Protein AF-A0A5P9F8S4-F1 (afdb_monomer)

pLDDT: mean 92.87, std 6.32, range [54.88, 98.5]

Mean predicted aligned error: 5.75 Å

Sequence (340 aa):
MAERFHIAEWYGHPYMDIAPIDRVRLAQHRVGAHTMKKADIKRLAALQEKVIGAQLTPREQDRLDVLTALFEQQQEGEQPCPFRTDMDHATCTKPGGVCSLRLYTDDDGPFRPVEGDRGMIRALCPYRFHQDNAAFRHIGNRLLGDPTPSQAGEVGFLESTGNLDSAPGEDVGRIDMILVAENTPEGAEMKWCAVEVQAVYFSGREMAIEFGDIQERQGVAAMPVEGRRPDYRSSGPKRLMPQLQIKVPTLRRWGKKMALLVDRAFFLSMGEMQRVEHLSNCDVVWFLADFVREPGEDRYRLEIVDEFGTTLESAIEGLTGGIPVSLEEFEGRIAGKILP

Structure (mmCIF, N/CA/C/O backbone):
data_AF-A0A5P9F8S4-F1
#
_entry.id   AF-A0A5P9F8S4-F1
#
loop_
_atom_site.group_PDB
_atom_site.id
_atom_site.type_symbol
_atom_site.label_atom_id
_atom_site.label_alt_id
_atom_site.label_comp_id
_atom_site.label_asym_id
_atom_site.label_entity_id
_atom_site.label_seq_id
_atom_site.pdbx_PDB_ins_code
_atom_site.Cartn_x
_atom_site.Cartn_y
_atom_site.Cartn_z
_atom_site.occupancy
_atom_site.B_iso_or_equiv
_atom_site.auth_seq_id
_atom_site.auth_comp_id
_atom_site.auth_asym_id
_atom_site.auth_atom_id
_atom_site.pdbx_PDB_model_num
ATOM 1 N N . MET A 1 1 ? 17.468 -2.520 -26.444 1.00 54.88 1 MET A N 1
ATOM 2 C CA . MET A 1 1 ? 16.032 -2.509 -26.096 1.00 54.88 1 MET A CA 1
ATOM 3 C C . MET A 1 1 ? 15.921 -2.899 -24.638 1.00 54.88 1 MET A C 1
ATOM 5 O O . MET A 1 1 ? 16.732 -3.708 -24.198 1.00 54.88 1 MET A O 1
ATOM 9 N N . ALA A 1 2 ? 15.084 -2.221 -23.856 1.00 82.12 2 ALA A N 1
ATOM 10 C CA . ALA A 1 2 ? 15.130 -2.355 -22.403 1.00 82.12 2 ALA A CA 1
ATOM 11 C C . ALA A 1 2 ? 13.727 -2.319 -21.812 1.00 82.12 2 ALA A C 1
ATOM 13 O O . ALA A 1 2 ? 13.060 -1.292 -21.879 1.00 82.12 2 ALA A O 1
ATOM 14 N N . GLU A 1 3 ? 13.328 -3.415 -21.173 1.00 94.00 3 GLU A N 1
ATOM 15 C CA . GLU A 1 3 ? 12.178 -3.419 -20.279 1.00 94.00 3 GLU A CA 1
ATOM 16 C C . GLU A 1 3 ? 12.413 -2.415 -19.145 1.00 94.00 3 GLU A C 1
ATOM 18 O O . GLU A 1 3 ? 13.497 -2.364 -18.549 1.00 94.00 3 GLU A O 1
ATOM 23 N N . ARG A 1 4 ? 11.400 -1.612 -18.823 1.00 95.44 4 ARG A N 1
ATOM 24 C CA . ARG A 1 4 ? 11.496 -0.608 -17.756 1.00 95.44 4 ARG A CA 1
ATOM 25 C C . ARG A 1 4 ? 10.236 -0.589 -16.917 1.00 95.44 4 ARG A C 1
ATOM 27 O O . ARG A 1 4 ? 9.135 -0.809 -17.416 1.00 95.44 4 ARG A O 1
ATOM 34 N N . PHE A 1 5 ? 10.401 -0.305 -15.627 1.00 97.00 5 PHE A N 1
ATOM 35 C CA . PHE A 1 5 ? 9.256 -0.099 -14.755 1.00 97.00 5 PHE A CA 1
ATOM 36 C C . PHE A 1 5 ? 8.590 1.234 -15.058 1.00 97.00 5 PHE A C 1
ATOM 38 O O . PHE A 1 5 ? 9.249 2.273 -15.083 1.00 97.00 5 PHE A O 1
ATOM 45 N N . HIS A 1 6 ? 7.273 1.195 -15.201 1.00 97.00 6 HIS A N 1
ATOM 46 C CA . HIS A 1 6 ? 6.437 2.375 -15.332 1.00 97.00 6 HIS A CA 1
ATOM 47 C C . HIS A 1 6 ? 5.121 2.191 -14.564 1.00 97.00 6 HIS A C 1
ATOM 49 O O . HIS A 1 6 ? 4.918 1.176 -13.889 1.00 97.00 6 HIS A O 1
ATOM 55 N N . ILE A 1 7 ? 4.251 3.200 -14.615 1.00 97.62 7 ILE A N 1
ATOM 56 C CA . ILE A 1 7 ? 2.997 3.253 -13.860 1.00 97.62 7 ILE A CA 1
ATOM 57 C C . ILE A 1 7 ? 2.117 2.059 -14.257 1.00 97.62 7 ILE A C 1
ATOM 59 O O . ILE A 1 7 ? 1.824 1.843 -15.434 1.00 97.62 7 ILE A O 1
ATOM 63 N N . ALA A 1 8 ? 1.716 1.254 -13.273 1.00 97.38 8 ALA A N 1
ATOM 64 C CA . ALA A 1 8 ? 0.752 0.172 -13.473 1.00 97.38 8 ALA A CA 1
ATOM 65 C C . ALA A 1 8 ? -0.667 0.678 -13.221 1.00 97.38 8 ALA A C 1
ATOM 67 O O . ALA A 1 8 ? -1.521 0.582 -14.101 1.00 97.38 8 ALA A O 1
ATOM 68 N N . GLU A 1 9 ? -0.884 1.273 -12.048 1.00 97.94 9 GLU A N 1
ATOM 69 C CA . GLU A 1 9 ? -2.141 1.904 -11.662 1.00 97.94 9 GLU A CA 1
ATOM 70 C C . GLU A 1 9 ? -1.907 3.365 -11.258 1.00 97.94 9 GLU A C 1
ATOM 72 O O . GLU A 1 9 ? -1.035 3.668 -10.432 1.00 97.94 9 GLU A O 1
ATOM 77 N N . TRP A 1 10 ? -2.723 4.267 -11.804 1.00 97.62 10 TRP A N 1
ATOM 78 C CA . TRP A 1 10 ? -2.706 5.694 -11.497 1.00 97.62 10 TRP A CA 1
ATOM 79 C C . TRP A 1 10 ? -4.065 6.118 -10.949 1.00 97.62 10 TRP A C 1
ATOM 81 O O . TRP A 1 10 ? -5.078 5.920 -11.616 1.00 97.62 10 TRP A O 1
ATOM 91 N N . TYR A 1 11 ? -4.106 6.620 -9.710 1.00 96.81 11 TYR A N 1
ATOM 92 C CA . TYR A 1 11 ? -5.365 6.892 -8.998 1.00 96.81 11 TYR A CA 1
ATOM 93 C C . TYR A 1 11 ? -6.323 5.676 -9.007 1.00 96.81 11 TYR A C 1
ATOM 95 O O . TYR A 1 11 ? -7.544 5.787 -9.065 1.00 96.81 11 TYR A O 1
ATOM 103 N N . GLY A 1 12 ? -5.729 4.477 -8.965 1.00 95.50 12 GLY A N 1
ATOM 104 C CA . GLY A 1 12 ? -6.402 3.180 -8.976 1.00 95.50 12 GLY A CA 1
ATOM 105 C C . GLY A 1 12 ? -6.992 2.735 -10.314 1.00 95.50 12 GLY A C 1
ATOM 106 O O . GLY A 1 12 ? -7.768 1.781 -10.330 1.00 95.50 12 GLY A O 1
ATOM 107 N N . HIS A 1 13 ? -6.649 3.401 -11.417 1.00 96.56 13 HIS A N 1
ATOM 108 C CA . HIS A 1 13 ? -7.008 2.981 -12.773 1.00 96.56 13 HIS A CA 1
ATOM 109 C C . HIS A 1 13 ? -5.799 2.365 -13.490 1.00 96.56 13 HIS A C 1
ATOM 111 O O . HIS A 1 13 ? -4.694 2.897 -13.347 1.00 96.56 13 HIS A O 1
ATOM 117 N N . PRO A 1 14 ? -5.967 1.285 -14.277 1.00 96.62 14 PRO A N 1
ATOM 118 C CA . PRO A 1 14 ? -4.905 0.749 -15.124 1.00 96.62 14 PRO A CA 1
ATOM 119 C C . PRO A 1 14 ? -4.353 1.826 -16.063 1.00 96.62 14 PRO A C 1
ATOM 121 O O . PRO A 1 14 ? -5.095 2.409 -16.846 1.00 96.62 14 PRO A O 1
ATOM 124 N N . TYR A 1 15 ? -3.046 2.086 -16.017 1.00 96.88 15 TYR A N 1
ATOM 125 C CA . TYR A 1 15 ? -2.424 3.197 -16.750 1.00 96.88 15 TYR A CA 1
ATOM 126 C C . TYR A 1 15 ? -2.718 3.181 -18.257 1.00 96.88 15 TYR A C 1
ATOM 128 O O . TYR A 1 15 ? -2.972 4.227 -18.859 1.00 96.88 15 TYR A O 1
ATOM 136 N N . MET A 1 16 ? -2.712 1.989 -18.858 1.00 95.06 16 MET A N 1
ATOM 137 C CA . MET A 1 16 ? -2.942 1.792 -20.293 1.00 95.06 16 MET A CA 1
ATOM 138 C C . MET A 1 16 ? -4.365 2.131 -20.740 1.00 95.06 16 MET A C 1
ATOM 140 O O . MET A 1 16 ? -4.559 2.478 -21.901 1.00 95.06 16 MET A O 1
ATOM 144 N N . ASP A 1 17 ? -5.315 2.125 -19.813 1.00 95.19 17 ASP A N 1
ATOM 145 C CA . ASP A 1 17 ? -6.740 2.285 -20.094 1.00 95.19 17 ASP A CA 1
ATOM 146 C C . ASP A 1 17 ? -7.203 3.731 -19.886 1.00 95.19 17 ASP A C 1
ATOM 148 O O . ASP A 1 17 ? -8.287 4.118 -20.312 1.00 95.19 17 ASP A O 1
ATOM 152 N N . ILE A 1 18 ? -6.368 4.556 -19.250 1.00 96.62 18 ILE A N 1
ATOM 153 C CA . ILE A 1 18 ? -6.629 5.983 -19.071 1.00 96.62 18 ILE A CA 1
ATOM 154 C C . ILE A 1 18 ? -6.489 6.678 -20.427 1.00 96.62 18 ILE A C 1
ATOM 156 O O . ILE A 1 18 ? -5.453 6.564 -21.088 1.00 96.62 18 ILE A O 1
ATOM 160 N N . ALA A 1 19 ? -7.509 7.432 -20.835 1.00 97.38 19 ALA A N 1
ATOM 161 C CA . ALA A 1 19 ? -7.456 8.198 -22.073 1.00 97.38 19 ALA A CA 1
ATOM 162 C C . ALA A 1 19 ? -6.296 9.218 -22.041 1.00 97.38 19 ALA A C 1
ATOM 164 O O . ALA A 1 19 ? -5.982 9.756 -20.976 1.00 97.38 19 ALA A O 1
ATOM 165 N N . PRO A 1 20 ? -5.666 9.548 -23.185 1.00 97.88 20 PRO A N 1
ATOM 166 C CA . PRO A 1 20 ? -4.546 10.491 -23.219 1.00 97.88 20 PRO A CA 1
ATOM 167 C C . PRO A 1 20 ? -4.841 11.826 -22.518 1.00 97.88 20 PRO A C 1
ATOM 169 O O . PRO A 1 20 ? -4.066 12.268 -21.672 1.00 97.88 20 PRO A O 1
ATOM 172 N N . ILE A 1 21 ? -6.009 12.420 -22.778 1.00 97.81 21 ILE A N 1
ATOM 173 C CA . ILE A 1 21 ? -6.419 13.677 -22.138 1.00 97.81 21 ILE A CA 1
ATOM 174 C C . ILE A 1 21 ? -6.512 13.560 -20.609 1.00 97.81 21 ILE A C 1
ATOM 176 O O . ILE A 1 21 ? -6.107 14.469 -19.885 1.00 97.81 21 ILE A O 1
ATOM 180 N N . ASP A 1 22 ? -6.967 12.413 -20.105 1.00 97.62 22 ASP A N 1
ATOM 181 C CA . ASP A 1 22 ? -7.035 12.153 -18.673 1.00 97.62 22 ASP A CA 1
ATOM 182 C C . ASP A 1 22 ? -5.648 11.954 -18.067 1.00 97.62 22 ASP A C 1
ATOM 184 O O . ASP A 1 22 ? -5.392 12.466 -16.981 1.00 97.62 22 ASP A O 1
ATOM 188 N N . ARG A 1 23 ? -4.708 11.306 -18.770 1.00 98.12 23 ARG A N 1
ATOM 189 C CA . ARG A 1 23 ? -3.313 11.212 -18.302 1.00 98.12 23 ARG A CA 1
ATOM 190 C C . ARG A 1 23 ? -2.681 12.594 -18.136 1.00 98.12 23 ARG A C 1
ATOM 192 O O . ARG A 1 23 ? -1.987 12.819 -17.148 1.00 98.12 23 ARG A O 1
ATOM 199 N N . VAL A 1 24 ? -2.951 13.526 -19.054 1.00 97.88 24 VAL A N 1
ATOM 200 C CA . VAL A 1 24 ? -2.493 14.925 -18.943 1.00 97.88 24 VAL A CA 1
ATOM 201 C C . VAL A 1 24 ? -3.095 15.595 -17.707 1.00 97.88 24 VAL A C 1
ATOM 203 O O . VAL A 1 24 ? -2.364 16.184 -16.911 1.00 97.88 24 VAL A O 1
ATOM 206 N N . ARG A 1 25 ? -4.409 15.453 -17.495 1.00 96.62 25 ARG A N 1
ATOM 207 C CA . ARG A 1 25 ? -5.092 16.000 -16.313 1.00 96.62 25 ARG A CA 1
ATOM 208 C C . ARG A 1 25 ? -4.511 15.443 -15.008 1.00 96.62 25 ARG A C 1
ATOM 210 O O . ARG A 1 25 ? -4.211 16.203 -14.089 1.00 96.62 25 ARG A O 1
ATOM 217 N N . LEU A 1 26 ? -4.301 14.128 -14.930 1.00 96.94 26 LEU A N 1
ATOM 218 C CA . LEU A 1 26 ? -3.729 13.470 -13.751 1.00 96.94 26 LEU A CA 1
ATOM 219 C C . LEU A 1 26 ? -2.263 13.868 -13.508 1.00 96.94 26 LEU A C 1
ATOM 221 O O . LEU A 1 26 ? -1.861 14.019 -12.356 1.00 96.94 26 LEU A O 1
ATOM 225 N N . ALA A 1 27 ? -1.477 14.100 -14.565 1.00 97.00 27 ALA A N 1
ATOM 226 C CA . ALA A 1 27 ? -0.102 14.605 -14.465 1.00 97.00 27 ALA A CA 1
ATOM 227 C C . ALA A 1 27 ? -0.027 16.013 -13.841 1.00 97.00 27 ALA A C 1
ATOM 229 O O . ALA A 1 27 ? 0.925 16.355 -13.127 1.00 97.00 27 ALA A O 1
ATOM 230 N N . GLN A 1 28 ? -1.036 16.840 -14.114 1.00 95.19 28 GLN A N 1
ATOM 231 C CA . GLN A 1 28 ? -1.131 18.218 -13.630 1.00 95.19 28 GLN A CA 1
ATOM 232 C C . GLN A 1 28 ? -1.672 18.312 -12.206 1.00 95.19 28 GLN A C 1
ATOM 234 O O . GLN A 1 28 ? -1.358 19.267 -11.494 1.00 95.19 28 GLN A O 1
ATOM 239 N N . HIS A 1 29 ? -2.439 17.315 -11.773 1.00 95.38 29 HIS A N 1
ATOM 240 C CA . HIS A 1 29 ? -3.061 17.307 -10.461 1.00 95.38 29 HIS A CA 1
ATOM 241 C C . HIS A 1 29 ? -2.031 17.451 -9.322 1.00 95.38 29 HIS A C 1
ATOM 243 O O . HIS A 1 29 ? -0.926 16.890 -9.337 1.00 95.38 29 HIS A O 1
ATOM 249 N N . ARG A 1 30 ? -2.399 18.242 -8.312 1.00 93.19 30 ARG A N 1
ATOM 250 C CA . ARG A 1 30 ? -1.634 18.461 -7.082 1.00 93.19 30 ARG A CA 1
ATOM 251 C C . ARG A 1 30 ? -2.534 18.112 -5.910 1.00 93.19 30 ARG A C 1
ATOM 253 O O . ARG A 1 30 ? -3.538 18.766 -5.680 1.00 93.19 30 ARG A O 1
ATOM 260 N N . VAL A 1 31 ? -2.146 17.064 -5.200 1.00 92.19 31 VAL A N 1
ATOM 261 C CA . VAL A 1 31 ? -2.925 16.488 -4.106 1.00 92.19 31 VAL A CA 1
ATOM 262 C C . VAL A 1 31 ? -3.036 17.446 -2.924 1.00 92.19 31 VAL A C 1
ATOM 264 O O . VAL A 1 31 ? -2.029 18.021 -2.506 1.00 92.19 31 VAL A O 1
ATOM 267 N N . GLY A 1 32 ? -4.223 17.502 -2.322 1.00 89.00 32 GLY A N 1
ATOM 268 C CA . GLY A 1 32 ? -4.433 18.055 -0.984 1.00 89.00 32 GLY A CA 1
ATOM 269 C C . GLY A 1 32 ? -4.806 19.535 -0.940 1.00 89.00 32 GLY A C 1
ATOM 270 O O . GLY A 1 32 ? -4.885 20.089 0.154 1.00 89.00 32 GLY A O 1
ATOM 271 N N . ALA A 1 33 ? -5.035 20.179 -2.086 1.00 88.69 33 ALA A N 1
ATOM 272 C CA . ALA A 1 33 ? -5.452 21.579 -2.156 1.00 88.69 33 ALA A CA 1
ATOM 273 C C . ALA A 1 33 ? -6.889 21.807 -1.645 1.00 88.69 33 ALA A C 1
ATOM 275 O O . ALA A 1 33 ? -7.162 22.834 -1.025 1.00 88.69 33 ALA A O 1
ATOM 276 N N . HIS A 1 34 ? -7.788 20.847 -1.869 1.00 92.19 34 HIS A N 1
ATOM 277 C CA . HIS A 1 34 ? -9.222 20.940 -1.565 1.00 92.19 34 HIS A CA 1
ATOM 278 C C . HIS A 1 34 ? -9.734 19.776 -0.703 1.00 92.19 34 HIS A C 1
ATOM 280 O O . HIS A 1 34 ? -10.937 19.619 -0.510 1.00 92.19 34 HIS A O 1
ATOM 286 N N . THR A 1 35 ? -8.838 18.946 -0.163 1.00 92.94 35 THR A N 1
ATOM 287 C CA . THR A 1 35 ? -9.221 17.809 0.687 1.00 92.94 35 THR A CA 1
ATOM 288 C C . THR A 1 35 ? -9.873 18.271 1.995 1.00 92.94 35 THR A C 1
ATOM 290 O O . THR A 1 35 ? -9.286 19.004 2.794 1.00 92.94 35 THR A O 1
ATOM 293 N N . MET A 1 36 ? -11.084 17.780 2.249 1.00 95.06 36 MET A N 1
ATOM 294 C CA . MET A 1 36 ? -11.830 18.004 3.479 1.00 95.06 36 MET A CA 1
ATOM 295 C C . MET A 1 36 ? -11.275 17.168 4.634 1.00 95.06 36 MET A C 1
ATOM 297 O O . MET A 1 36 ? -10.748 16.064 4.475 1.00 95.06 36 MET A O 1
ATOM 301 N N . LYS A 1 37 ? -11.454 17.668 5.859 1.00 93.69 37 LYS A N 1
ATOM 302 C CA . LYS A 1 37 ? -11.109 16.913 7.067 1.00 93.69 37 LYS A CA 1
ATOM 303 C C . LYS A 1 37 ? -12.120 15.792 7.298 1.00 93.69 37 LYS A C 1
ATOM 305 O O . LYS A 1 37 ? -13.318 15.964 7.090 1.00 93.69 37 LYS A O 1
ATOM 310 N N . LYS A 1 38 ? -11.666 14.682 7.891 1.00 91.62 38 LYS A N 1
ATOM 311 C CA . LYS A 1 38 ? -12.534 13.551 8.278 1.00 91.62 38 LYS A CA 1
ATOM 312 C C . LYS A 1 38 ? -13.720 13.964 9.150 1.00 91.62 38 LYS A C 1
ATOM 314 O O . LYS A 1 38 ? -14.818 13.449 8.976 1.00 91.62 38 LYS A O 1
ATOM 319 N N . ALA A 1 39 ? -13.506 14.895 10.078 1.00 94.12 39 ALA A N 1
ATOM 320 C CA . ALA A 1 39 ? -14.572 15.416 10.930 1.00 94.12 39 ALA A CA 1
ATOM 321 C C . ALA A 1 39 ? -15.627 16.206 10.135 1.00 94.12 39 ALA A C 1
ATOM 323 O O . ALA A 1 39 ? -16.811 16.112 10.445 1.00 94.12 39 ALA A O 1
ATOM 324 N N . ASP A 1 40 ? -15.209 16.939 9.101 1.00 95.44 40 ASP A N 1
ATOM 325 C CA . ASP A 1 40 ? -16.103 17.728 8.253 1.00 95.44 40 ASP A CA 1
ATOM 326 C C . ASP A 1 40 ? -16.941 16.829 7.342 1.00 95.44 40 ASP A C 1
ATOM 328 O O . ASP A 1 40 ? -18.150 17.025 7.265 1.00 95.44 40 ASP A O 1
ATOM 332 N N . ILE A 1 41 ? -16.343 15.786 6.756 1.00 94.38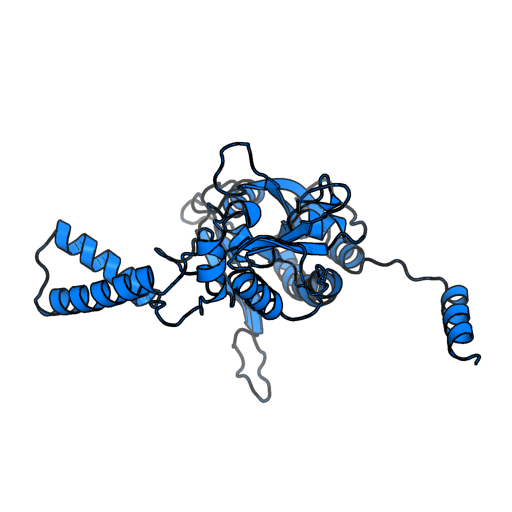 41 ILE A N 1
ATOM 333 C CA . ILE A 1 41 ? -17.067 14.770 5.970 1.00 94.38 41 ILE A CA 1
ATOM 334 C C . ILE A 1 41 ? -18.106 14.049 6.837 1.00 94.38 41 ILE A C 1
ATOM 336 O O . ILE A 1 41 ? -19.277 13.975 6.472 1.00 94.38 41 ILE A O 1
ATOM 340 N N . LYS A 1 42 ? -17.719 13.587 8.036 1.00 94.69 42 LYS A N 1
ATOM 341 C CA . LYS A 1 42 ? -18.667 12.966 8.980 1.00 94.69 42 LYS A CA 1
ATOM 342 C C . LYS A 1 42 ? -19.802 13.915 9.358 1.00 94.69 42 LYS A C 1
ATOM 344 O O . LYS A 1 42 ? -20.952 13.499 9.478 1.00 94.69 42 LYS A O 1
ATOM 349 N N . ARG A 1 43 ? -19.485 15.197 9.570 1.00 95.94 43 ARG A N 1
ATOM 350 C CA . ARG A 1 43 ? -20.492 16.202 9.918 1.00 95.94 43 ARG A CA 1
ATOM 351 C C . ARG A 1 43 ? -21.430 16.493 8.749 1.00 95.94 43 ARG A C 1
ATOM 353 O O . ARG A 1 43 ? -22.615 16.682 9.004 1.00 95.94 43 ARG A O 1
ATOM 360 N N . LEU A 1 44 ? -20.918 16.516 7.519 1.00 95.94 44 LEU A N 1
ATOM 361 C CA . LEU A 1 44 ? -21.708 16.673 6.299 1.00 95.94 44 LEU A CA 1
ATOM 362 C C . LEU A 1 44 ? -22.720 15.532 6.173 1.00 95.94 44 LEU A C 1
ATOM 364 O O . LEU A 1 44 ? -23.914 15.809 6.113 1.00 95.94 44 LEU A O 1
ATOM 368 N N . ALA A 1 45 ? -22.261 14.279 6.252 1.00 93.75 45 ALA A N 1
ATOM 369 C CA . ALA A 1 45 ? -23.124 13.100 6.171 1.00 93.75 45 ALA A CA 1
ATOM 370 C C . ALA A 1 45 ? -24.237 13.125 7.235 1.00 93.75 45 ALA A C 1
ATOM 372 O O . ALA A 1 45 ? -25.414 12.984 6.913 1.00 93.75 45 ALA A O 1
ATOM 373 N N . ALA A 1 46 ? -23.888 13.418 8.493 1.00 94.44 46 ALA A N 1
ATOM 374 C CA . ALA A 1 46 ? -24.865 13.509 9.579 1.00 94.44 46 ALA A CA 1
ATOM 375 C C . ALA A 1 46 ? -25.900 14.635 9.379 1.00 94.44 46 ALA A C 1
ATOM 377 O O . ALA A 1 46 ? -27.050 14.506 9.796 1.00 94.44 46 ALA A O 1
ATOM 378 N N . LEU A 1 47 ? -25.508 15.764 8.776 1.00 95.44 47 LEU A N 1
ATOM 379 C CA . LEU A 1 47 ? -26.438 16.853 8.464 1.00 95.44 47 LEU A CA 1
ATOM 380 C C . LEU A 1 47 ? -27.338 16.502 7.275 1.00 95.44 47 LEU A C 1
ATOM 382 O O . LEU A 1 47 ? -28.533 16.773 7.344 1.00 95.44 47 LEU A O 1
ATOM 386 N N . GLN A 1 48 ? -26.797 15.868 6.233 1.00 93.69 48 GLN A N 1
ATOM 387 C CA . GLN A 1 48 ? -27.566 15.391 5.079 1.00 93.69 48 GLN A CA 1
ATOM 388 C C . GLN A 1 48 ? -28.618 14.353 5.489 1.00 93.69 48 GLN A C 1
ATOM 390 O O . GLN A 1 48 ? -29.772 14.461 5.084 1.00 93.69 48 GLN A O 1
ATOM 395 N N . GLU A 1 49 ? -28.260 13.403 6.356 1.00 93.44 49 GLU A N 1
ATOM 396 C CA . GLU A 1 49 ? -29.210 12.439 6.921 1.00 93.44 49 GLU A CA 1
ATOM 397 C C . GLU A 1 49 ? -30.303 13.144 7.740 1.00 93.44 49 GLU A C 1
ATOM 399 O O . GLU A 1 49 ? -31.492 12.845 7.610 1.00 93.44 49 GLU A O 1
ATOM 404 N N . LYS A 1 50 ? -29.924 14.152 8.536 1.00 93.56 50 LYS A N 1
ATOM 405 C CA . LYS A 1 50 ? -30.878 14.914 9.346 1.00 93.56 50 LYS A CA 1
ATOM 406 C C . LYS A 1 50 ? -31.894 15.683 8.497 1.00 93.56 50 LYS A C 1
ATOM 408 O O . LYS A 1 50 ? -33.046 15.737 8.909 1.00 93.56 50 LYS A O 1
ATOM 413 N N . VAL A 1 51 ? -31.519 16.216 7.327 1.00 91.81 51 VAL A N 1
ATOM 414 C CA . VAL A 1 51 ? -32.455 16.890 6.394 1.00 91.81 51 VAL A CA 1
ATOM 415 C C . VAL A 1 51 ? -33.590 15.963 5.955 1.00 91.81 51 VAL A C 1
ATOM 417 O O . VAL A 1 51 ? -34.715 16.418 5.761 1.00 91.81 51 VAL A O 1
ATOM 420 N N . ILE A 1 52 ? -33.314 14.664 5.820 1.00 86.88 52 ILE A N 1
ATOM 421 C CA . ILE A 1 52 ? -34.312 13.671 5.405 1.00 86.88 52 ILE A CA 1
ATOM 422 C C . ILE A 1 52 ? -35.324 13.412 6.534 1.00 86.88 52 ILE A C 1
ATOM 424 O O . ILE A 1 52 ? -36.508 13.212 6.266 1.00 86.88 52 ILE A O 1
ATOM 428 N N . GLY A 1 53 ? -34.873 13.417 7.795 1.00 79.00 53 GLY A N 1
ATOM 429 C CA . GLY A 1 53 ? -35.685 13.025 8.955 1.00 79.00 53 GLY A CA 1
ATOM 430 C C . GLY A 1 53 ? -36.245 14.164 9.816 1.00 79.00 53 GLY A C 1
ATOM 431 O O . GLY A 1 53 ? -37.143 13.924 10.622 1.00 79.00 53 GLY A O 1
ATOM 432 N N . ALA A 1 54 ? -35.721 15.387 9.702 1.00 84.81 54 ALA A N 1
ATOM 433 C CA . ALA A 1 54 ? -36.087 16.517 10.554 1.00 84.81 54 ALA A CA 1
ATOM 434 C C . ALA A 1 54 ? -35.733 17.876 9.925 1.00 84.81 54 ALA A C 1
ATOM 436 O O . ALA A 1 54 ? -34.912 17.990 9.019 1.00 84.81 54 ALA A O 1
ATOM 437 N N . GLN A 1 55 ? -36.311 18.947 10.471 1.00 87.88 55 GLN A N 1
ATOM 438 C CA . GLN A 1 55 ? -35.936 20.305 10.089 1.00 87.88 55 GLN A CA 1
ATOM 439 C C . GLN A 1 55 ? -34.612 20.707 10.757 1.00 87.88 55 GLN A C 1
ATOM 441 O O . GLN A 1 55 ? -34.432 20.538 11.968 1.00 87.88 55 GLN A O 1
ATOM 446 N N . LEU A 1 56 ? -33.680 21.248 9.971 1.00 91.94 56 LEU A N 1
ATOM 447 C CA . LEU A 1 56 ? -32.436 21.807 10.491 1.00 91.94 56 LEU A CA 1
ATOM 448 C C . LEU A 1 56 ? -32.695 23.132 11.214 1.00 91.94 56 LEU A C 1
ATOM 450 O O . LEU A 1 56 ? -33.526 23.940 10.799 1.00 91.94 56 LEU A O 1
ATOM 454 N N . THR A 1 57 ? -31.946 23.382 12.289 1.00 95.25 57 THR A N 1
ATOM 455 C CA . THR A 1 57 ? -31.868 24.736 12.858 1.00 95.25 57 THR A CA 1
ATOM 456 C C . THR A 1 57 ? -31.148 25.677 11.880 1.00 95.25 57 THR A C 1
ATOM 458 O O . THR A 1 57 ? -30.332 25.199 11.090 1.00 95.25 57 THR A O 1
ATOM 461 N N . PRO A 1 58 ? -31.344 27.010 11.953 1.00 95.56 58 PRO A N 1
ATOM 462 C CA . PRO A 1 58 ? -30.646 27.951 11.068 1.00 95.56 58 PRO A CA 1
ATOM 463 C C . PRO A 1 58 ? -29.121 27.766 11.067 1.00 95.56 58 PRO A C 1
ATOM 465 O O . PRO A 1 58 ? -28.500 27.677 10.018 1.00 95.56 58 PRO A O 1
ATOM 468 N N . ARG A 1 59 ? -28.523 27.556 12.247 1.00 96.00 59 ARG A N 1
ATOM 469 C CA . ARG A 1 59 ? -27.082 27.298 12.388 1.00 96.00 59 ARG A CA 1
ATOM 470 C C . ARG A 1 59 ? -26.633 25.989 11.727 1.00 96.00 59 ARG A C 1
ATOM 472 O O . ARG A 1 59 ? -25.495 25.880 11.276 1.00 96.00 59 ARG A O 1
ATOM 479 N N . GLU A 1 60 ? -27.476 24.961 11.753 1.00 96.19 60 GLU A N 1
ATOM 480 C CA . GLU A 1 60 ? -27.181 23.688 11.093 1.00 96.19 60 GLU A CA 1
ATOM 481 C C . GLU A 1 60 ? -27.305 23.800 9.580 1.00 96.19 60 GLU A C 1
ATOM 483 O O . GLU A 1 60 ? -26.481 23.207 8.891 1.00 96.19 60 GLU A O 1
ATOM 488 N N . GLN A 1 61 ? -28.269 24.583 9.088 1.00 96.31 61 GLN A N 1
ATOM 489 C CA . GLN A 1 61 ? -28.392 24.895 7.668 1.00 96.31 61 GLN A CA 1
ATOM 490 C C . GLN A 1 61 ? -27.158 25.657 7.172 1.00 96.31 61 GLN A C 1
ATOM 492 O O . GLN A 1 61 ? -26.496 25.181 6.257 1.00 96.31 61 GLN A O 1
ATOM 497 N N . ASP A 1 62 ? -26.753 26.733 7.857 1.00 96.81 62 ASP A N 1
ATOM 498 C CA . ASP A 1 62 ? -25.540 27.488 7.505 1.00 96.81 62 ASP A CA 1
ATOM 499 C C . ASP A 1 62 ? -24.300 26.577 7.469 1.00 96.81 62 ASP A C 1
ATOM 501 O O . ASP A 1 62 ? -23.429 26.685 6.603 1.00 96.81 62 ASP A O 1
ATOM 505 N N . ARG A 1 63 ? -24.201 25.640 8.426 1.00 97.38 63 ARG A N 1
ATOM 506 C CA . ARG A 1 63 ? -23.091 24.682 8.464 1.00 97.38 63 ARG A CA 1
ATOM 507 C C . ARG A 1 63 ? -23.159 23.680 7.313 1.00 97.38 63 ARG A C 1
ATOM 509 O O . ARG A 1 63 ? -22.101 23.321 6.800 1.00 97.38 63 ARG A O 1
ATOM 516 N N . LEU A 1 64 ? -24.349 23.210 6.946 1.00 97.25 64 LEU A N 1
ATOM 517 C CA . LEU A 1 64 ? -24.547 22.311 5.813 1.00 97.25 64 LEU A CA 1
ATOM 518 C C . LEU A 1 64 ? -24.153 22.995 4.501 1.00 97.25 64 LEU A C 1
ATOM 520 O O . LEU A 1 64 ? -23.434 22.386 3.713 1.00 97.25 64 LEU A O 1
ATOM 524 N N . ASP A 1 65 ? -24.533 24.256 4.304 1.00 97.38 65 ASP A N 1
ATOM 525 C CA . ASP A 1 65 ? -24.218 25.015 3.089 1.00 97.38 65 ASP A CA 1
ATOM 526 C C . ASP A 1 65 ? -22.698 25.170 2.917 1.00 97.38 65 ASP A C 1
ATOM 528 O O . ASP A 1 65 ? -22.145 24.862 1.860 1.00 97.38 65 ASP A O 1
ATOM 532 N N . VAL A 1 66 ? -21.989 25.534 3.995 1.00 97.94 66 VAL A N 1
ATOM 533 C CA . VAL A 1 66 ? -20.516 25.613 3.996 1.00 97.94 66 VAL A CA 1
ATOM 534 C C . VAL A 1 66 ? -19.877 24.259 3.682 1.00 97.94 66 VAL A C 1
ATOM 536 O O . VAL A 1 66 ? -18.934 24.189 2.896 1.00 97.94 66 VAL A O 1
ATOM 539 N N . LEU A 1 67 ? -20.350 23.179 4.309 1.00 97.75 67 LEU A N 1
ATOM 540 C CA . LEU A 1 67 ? -19.780 21.847 4.097 1.00 97.75 67 LEU A CA 1
ATOM 541 C C . LEU A 1 67 ? -20.070 21.306 2.695 1.00 97.75 67 LEU A C 1
ATOM 543 O O . LEU A 1 67 ? -19.217 20.623 2.138 1.00 97.75 67 LEU A O 1
ATOM 547 N N . THR A 1 68 ? -21.226 21.638 2.123 1.00 97.38 68 THR A N 1
ATOM 548 C CA . THR A 1 68 ? -21.599 21.269 0.752 1.00 97.38 68 THR A CA 1
ATOM 549 C C . THR A 1 68 ? -20.690 21.969 -0.252 1.00 97.38 68 THR A C 1
ATOM 551 O O . THR A 1 68 ? -20.101 21.302 -1.093 1.00 97.38 68 THR A O 1
ATOM 554 N N . ALA A 1 69 ? -20.457 23.275 -0.093 1.00 97.62 69 ALA A N 1
ATOM 555 C CA . ALA A 1 69 ? -19.538 24.018 -0.956 1.00 97.62 69 ALA A CA 1
ATOM 556 C C . ALA A 1 69 ? -18.088 23.499 -0.867 1.00 97.62 69 ALA A C 1
ATOM 558 O O . ALA A 1 69 ? -17.389 23.402 -1.874 1.00 97.62 69 ALA A O 1
ATOM 559 N N . LEU A 1 70 ? -17.621 23.129 0.333 1.00 97.00 70 LEU A N 1
ATOM 560 C CA . LEU A 1 70 ? -16.307 22.490 0.498 1.00 97.00 70 LEU A CA 1
ATOM 561 C C . LEU A 1 70 ? -16.247 21.111 -0.169 1.00 97.00 70 LEU A C 1
ATOM 563 O O . LEU A 1 70 ? -15.213 20.737 -0.718 1.00 97.00 70 LEU A O 1
ATOM 567 N N . PHE A 1 71 ? -17.343 20.358 -0.119 1.00 97.00 71 PHE A N 1
ATOM 568 C CA . PHE A 1 71 ? -17.430 19.050 -0.751 1.00 97.00 71 PHE A CA 1
ATOM 569 C C . PHE A 1 71 ? -17.414 19.147 -2.276 1.00 97.00 71 PHE A C 1
ATOM 571 O O . PHE A 1 71 ? -16.677 18.398 -2.911 1.00 97.00 71 PHE A O 1
ATOM 578 N N . GLU A 1 72 ? -18.130 20.111 -2.855 1.00 96.81 72 GLU A N 1
ATOM 579 C CA . GLU A 1 72 ? -18.071 20.422 -4.288 1.00 96.81 72 GLU A CA 1
ATOM 580 C C . GLU A 1 72 ? -16.638 20.774 -4.717 1.00 96.81 72 GLU A C 1
ATOM 582 O O . GLU A 1 72 ? -16.107 20.168 -5.646 1.00 96.81 72 GLU A O 1
ATOM 587 N N . GLN A 1 73 ? -15.953 21.647 -3.966 1.00 96.38 73 GLN A N 1
ATOM 588 C CA . GLN A 1 73 ? -14.541 21.967 -4.222 1.00 96.38 73 GLN A CA 1
ATOM 589 C C . GLN A 1 73 ? -13.634 20.732 -4.161 1.00 96.38 73 GLN A C 1
ATOM 591 O O . GLN A 1 73 ? -12.723 20.598 -4.978 1.00 96.38 73 GLN A O 1
ATOM 596 N N . GLN A 1 74 ? -13.870 19.814 -3.217 1.00 96.12 74 GLN A N 1
ATOM 597 C CA . GLN A 1 74 ? -13.130 18.555 -3.157 1.00 96.12 74 GLN A CA 1
ATOM 598 C C . GLN A 1 74 ? -13.406 17.687 -4.392 1.00 96.12 74 GLN A C 1
ATOM 600 O O . GLN A 1 74 ? -12.470 17.129 -4.958 1.00 96.12 74 GLN A O 1
ATOM 605 N N . GLN A 1 75 ? -14.668 17.552 -4.807 1.00 94.81 75 GLN A N 1
ATOM 606 C CA . GLN A 1 75 ? -15.043 16.725 -5.958 1.00 94.81 75 GLN A CA 1
ATOM 607 C C . GLN A 1 75 ? -14.471 17.253 -7.278 1.00 94.81 75 GLN A C 1
ATOM 609 O O . GLN A 1 75 ? -14.119 16.460 -8.150 1.00 94.81 75 GLN A O 1
ATOM 614 N N . GLU A 1 76 ? -14.361 18.571 -7.421 1.00 93.94 76 GLU A N 1
ATOM 615 C CA . GLU A 1 76 ? -13.778 19.209 -8.603 1.00 93.94 76 GLU A CA 1
ATOM 616 C C . GLU A 1 76 ? -12.244 19.198 -8.583 1.00 93.94 76 GLU A C 1
ATOM 618 O O . GLU A 1 76 ? -11.602 18.996 -9.617 1.00 93.94 76 GLU A O 1
ATOM 623 N N . GLY A 1 77 ? -11.654 19.439 -7.410 1.00 93.69 77 GLY A N 1
ATOM 624 C CA . GLY A 1 77 ? -10.229 19.716 -7.261 1.00 93.69 77 GLY A CA 1
ATOM 625 C C . GLY A 1 77 ? -9.358 18.516 -6.901 1.00 93.69 77 GLY A C 1
ATOM 626 O O . GLY A 1 77 ? -8.150 18.572 -7.127 1.00 93.69 77 GLY A O 1
ATOM 627 N N . GLU A 1 78 ? -9.932 17.441 -6.356 1.00 96.00 78 GLU A N 1
ATOM 628 C CA . GLU A 1 78 ? -9.186 16.271 -5.885 1.00 96.00 78 GLU A CA 1
ATOM 629 C C . GLU A 1 78 ? -9.519 15.004 -6.667 1.00 96.00 78 GLU A C 1
ATOM 631 O O . GLU A 1 78 ? -10.604 14.824 -7.216 1.00 96.00 78 GLU A O 1
ATOM 636 N N . GLN A 1 79 ? -8.577 14.064 -6.666 1.00 96.12 79 GLN A N 1
ATOM 637 C CA . GLN A 1 79 ? -8.806 12.735 -7.221 1.00 96.12 79 GLN A CA 1
ATOM 638 C C . GLN A 1 79 ? -9.253 11.753 -6.130 1.00 96.12 79 GLN A C 1
ATOM 640 O O . GLN A 1 79 ? -8.571 11.637 -5.099 1.00 96.12 79 GLN A O 1
ATOM 645 N N . PRO A 1 80 ? -10.347 10.997 -6.345 1.00 95.19 80 PRO A N 1
ATOM 646 C CA . PRO A 1 80 ? -10.797 9.996 -5.389 1.00 95.19 80 PRO A CA 1
ATOM 647 C C . PRO A 1 80 ? -9.748 8.890 -5.233 1.00 95.19 80 PRO A C 1
ATOM 649 O O . PRO A 1 80 ? -9.078 8.493 -6.188 1.00 95.19 80 PRO A O 1
ATOM 652 N N . CYS A 1 81 ? -9.607 8.368 -4.016 1.00 96.00 81 CYS A N 1
ATOM 653 C CA . CYS A 1 81 ? -8.865 7.140 -3.782 1.00 96.00 81 CYS A CA 1
ATOM 654 C C . CYS A 1 81 ? -9.852 5.972 -3.695 1.00 96.00 81 CYS A C 1
ATOM 656 O O . CYS A 1 81 ? -10.528 5.834 -2.679 1.00 96.00 81 CYS A O 1
ATOM 658 N N . PRO A 1 82 ? -9.907 5.090 -4.704 1.00 95.00 82 PRO A N 1
ATOM 659 C CA . PRO A 1 82 ? -10.868 3.984 -4.737 1.00 95.00 82 PRO A CA 1
ATOM 660 C C . PRO A 1 82 ? -10.558 2.882 -3.716 1.00 95.00 82 PRO A C 1
ATOM 662 O O . PRO A 1 82 ? -11.361 1.980 -3.528 1.00 95.00 82 PRO A O 1
ATOM 665 N N . PHE A 1 83 ? -9.376 2.915 -3.096 1.00 95.69 83 PHE A N 1
ATOM 666 C CA . PHE A 1 83 ? -8.930 1.871 -2.177 1.00 95.69 83 PHE A CA 1
ATOM 667 C C . PHE A 1 83 ? -9.010 2.290 -0.712 1.00 95.69 83 PHE A C 1
ATOM 669 O O . PHE A 1 83 ? -8.924 1.442 0.168 1.00 95.69 83 PHE A O 1
ATOM 676 N N . ARG A 1 84 ? -9.146 3.590 -0.428 1.00 92.19 84 ARG A N 1
ATOM 677 C CA . ARG A 1 84 ? -9.248 4.074 0.947 1.00 92.19 84 ARG A CA 1
ATOM 678 C C . ARG A 1 84 ? -10.634 3.773 1.495 1.00 92.19 84 ARG A C 1
ATOM 680 O O . ARG A 1 84 ? -11.628 4.265 0.979 1.00 92.19 84 ARG A O 1
ATOM 687 N N . THR A 1 85 ? -10.665 2.994 2.567 1.00 88.25 85 THR A N 1
ATOM 688 C CA . THR A 1 85 ? -11.882 2.596 3.287 1.00 88.25 85 THR A CA 1
ATOM 689 C C . THR A 1 85 ? -12.011 3.288 4.645 1.00 88.25 85 THR A C 1
ATOM 691 O O . THR A 1 85 ? -12.971 3.071 5.373 1.00 88.25 85 THR A O 1
ATOM 694 N N . ASP A 1 86 ? -11.048 4.140 5.007 1.00 85.06 86 ASP A N 1
ATOM 695 C CA . ASP A 1 86 ? -10.980 4.800 6.312 1.00 85.06 86 ASP A CA 1
ATOM 696 C C . ASP A 1 86 ? -11.873 6.050 6.426 1.00 85.06 86 ASP A C 1
ATOM 698 O O . ASP A 1 86 ? -11.994 6.636 7.510 1.00 85.06 86 ASP A O 1
ATOM 702 N N . MET A 1 87 ? -12.455 6.497 5.314 1.00 87.00 87 MET A N 1
ATOM 703 C CA . MET A 1 87 ? -13.197 7.747 5.172 1.00 87.00 87 MET A CA 1
ATOM 704 C C . MET A 1 87 ? -14.136 7.663 3.962 1.00 87.00 87 MET A C 1
ATOM 706 O O . MET A 1 87 ? -13.708 7.254 2.885 1.00 87.00 87 MET A O 1
ATOM 710 N N . ASP A 1 88 ? -15.374 8.133 4.113 1.00 87.44 88 ASP A N 1
ATOM 711 C CA . ASP A 1 88 ? -16.276 8.333 2.975 1.00 87.44 88 ASP A CA 1
ATOM 712 C C . ASP A 1 88 ? -15.733 9.420 2.046 1.00 87.44 88 ASP A C 1
ATOM 714 O O . ASP A 1 88 ? -15.175 10.416 2.506 1.00 87.44 88 ASP A O 1
ATOM 718 N N . HIS A 1 89 ? -15.892 9.240 0.734 1.00 92.06 89 HIS A N 1
ATOM 719 C CA . HIS A 1 89 ? -15.357 10.162 -0.277 1.00 92.06 89 HIS A CA 1
ATOM 720 C C . HIS A 1 89 ? -13.854 10.451 -0.112 1.00 92.06 89 HIS A C 1
ATOM 722 O O . HIS A 1 89 ? -13.394 11.573 -0.336 1.00 92.06 89 HIS A O 1
ATOM 728 N N . ALA A 1 90 ? -13.080 9.441 0.294 1.00 93.50 90 ALA A N 1
ATOM 729 C CA . ALA A 1 90 ? -11.647 9.584 0.480 1.00 93.50 90 ALA A CA 1
ATOM 730 C C . ALA A 1 90 ? -10.939 10.007 -0.815 1.00 93.50 90 ALA A C 1
ATOM 732 O O . ALA A 1 90 ? -11.121 9.415 -1.881 1.00 93.50 90 ALA A O 1
ATOM 733 N N . THR A 1 91 ? -10.057 10.994 -0.698 1.00 95.81 91 THR A N 1
ATOM 734 C CA . THR A 1 91 ? -9.180 11.448 -1.780 1.00 95.81 91 THR A CA 1
ATOM 735 C C . THR A 1 91 ? -7.803 10.797 -1.676 1.00 95.81 91 THR A C 1
ATOM 737 O O . THR A 1 91 ? -7.378 10.304 -0.618 1.00 95.81 91 THR A O 1
ATOM 740 N N . CYS A 1 92 ? -7.092 10.737 -2.799 1.00 95.88 92 CYS A N 1
ATOM 741 C CA . CYS A 1 92 ? -5.731 10.222 -2.841 1.00 95.88 92 CYS A CA 1
ATOM 742 C C . CYS A 1 92 ? -4.770 11.210 -2.182 1.00 95.88 92 CYS A C 1
ATOM 744 O O . CYS A 1 92 ? -4.602 12.314 -2.673 1.00 95.88 92 CYS A O 1
ATOM 746 N N . THR A 1 93 ? -4.067 10.777 -1.135 1.00 93.69 93 THR A N 1
ATOM 747 C CA . THR A 1 93 ? -3.104 11.604 -0.383 1.00 93.69 93 THR A CA 1
ATOM 748 C C . THR A 1 93 ? -1.670 11.513 -0.902 1.00 93.69 93 THR A C 1
ATOM 750 O O . THR A 1 93 ? -0.803 12.275 -0.480 1.00 93.69 93 THR A O 1
ATOM 753 N N . LYS A 1 94 ? -1.387 10.586 -1.824 1.00 94.06 94 LYS A N 1
ATOM 754 C CA . LYS A 1 94 ? -0.037 10.372 -2.351 1.00 94.06 94 LYS A CA 1
ATOM 755 C C . LYS A 1 94 ? 0.290 11.393 -3.446 1.00 94.06 94 LYS A C 1
ATOM 757 O O . LYS A 1 94 ? -0.393 11.375 -4.472 1.00 94.06 94 LYS A O 1
ATOM 762 N N . PRO A 1 95 ? 1.362 12.200 -3.316 1.00 93.06 95 PRO A N 1
ATOM 763 C CA . PRO A 1 95 ? 1.803 13.092 -4.383 1.00 93.06 95 PRO A CA 1
ATOM 764 C C . PRO A 1 95 ? 1.986 12.339 -5.705 1.00 93.06 95 PRO A C 1
ATOM 766 O O . PRO A 1 95 ? 2.663 11.310 -5.764 1.00 93.06 95 PRO A O 1
ATOM 769 N N . GLY A 1 96 ? 1.335 12.829 -6.758 1.00 93.06 96 GLY A N 1
ATOM 770 C CA . GLY A 1 96 ? 1.344 12.200 -8.076 1.00 93.06 96 GLY A CA 1
ATOM 771 C C . GLY A 1 96 ? 0.505 10.927 -8.211 1.00 93.06 96 GLY A C 1
ATOM 772 O O . GLY A 1 96 ? 0.490 10.365 -9.291 1.00 93.06 96 GLY A O 1
ATOM 773 N N . GLY A 1 97 ? -0.166 10.430 -7.167 1.00 96.12 97 GLY A N 1
ATOM 774 C CA . GLY A 1 97 ? -1.214 9.400 -7.263 1.00 96.12 97 GLY A CA 1
ATOM 775 C C . GLY A 1 97 ? -0.827 8.013 -7.780 1.00 96.12 97 GLY A C 1
ATOM 776 O O . GLY A 1 97 ? -1.709 7.208 -8.074 1.00 96.12 97 GLY A O 1
ATOM 777 N N . VAL A 1 98 ? 0.464 7.710 -7.920 1.00 97.38 98 VAL A N 1
ATOM 778 C CA . VAL A 1 98 ? 0.927 6.420 -8.455 1.00 97.38 98 VAL A CA 1
ATOM 779 C C . VAL A 1 98 ? 0.710 5.324 -7.414 1.00 97.38 98 VAL A C 1
ATOM 781 O O . VAL A 1 98 ? 1.411 5.269 -6.394 1.00 97.38 98 VAL A O 1
ATOM 784 N N . CYS A 1 99 ? -0.251 4.440 -7.669 1.00 97.94 99 CYS A N 1
ATOM 785 C CA . CYS A 1 99 ? -0.617 3.365 -6.752 1.00 97.94 99 CYS A CA 1
ATOM 786 C C . CYS A 1 99 ? 0.366 2.196 -6.839 1.00 97.94 99 CYS A C 1
ATOM 788 O O . CYS A 1 99 ? 0.713 1.619 -5.808 1.00 97.94 99 CYS A O 1
ATOM 790 N N . SER A 1 100 ? 0.851 1.880 -8.041 1.00 98.06 100 SER A N 1
ATOM 791 C CA . SER A 1 100 ? 1.695 0.710 -8.289 1.00 98.06 100 SER A CA 1
ATOM 792 C C . SER A 1 100 ? 2.544 0.846 -9.563 1.00 98.06 100 SER A C 1
ATOM 794 O O . SER A 1 100 ? 2.299 1.718 -10.404 1.00 98.06 100 SER A O 1
ATOM 796 N N . LEU A 1 101 ? 3.561 -0.011 -9.701 1.00 97.44 101 LEU A N 1
ATOM 797 C CA . LEU A 1 101 ? 4.434 -0.107 -10.880 1.00 97.44 101 LEU A CA 1
ATOM 798 C C . LEU A 1 101 ? 4.403 -1.505 -11.495 1.00 97.44 101 LEU A C 1
ATOM 800 O O . LEU A 1 101 ? 4.169 -2.494 -10.803 1.00 97.44 101 LEU A O 1
ATOM 804 N N . ARG A 1 102 ? 4.741 -1.589 -12.783 1.00 97.00 102 ARG A N 1
ATOM 805 C CA . ARG A 1 102 ? 5.036 -2.852 -13.473 1.00 97.00 102 ARG A CA 1
ATOM 806 C C . ARG A 1 102 ? 6.016 -2.655 -14.621 1.00 97.00 102 ARG A C 1
ATOM 808 O O . ARG A 1 102 ? 6.279 -1.519 -15.013 1.00 97.00 102 ARG A O 1
ATOM 815 N N . LEU A 1 103 ? 6.557 -3.754 -15.136 1.00 96.94 103 LEU A N 1
ATOM 816 C CA . LEU A 1 103 ? 7.441 -3.729 -16.298 1.00 96.94 103 LEU A CA 1
ATOM 817 C C . LEU A 1 103 ? 6.645 -3.538 -17.591 1.00 96.94 103 LEU A C 1
ATOM 819 O O . LEU A 1 103 ? 5.604 -4.165 -17.791 1.00 96.94 103 LEU A O 1
ATOM 823 N N . TYR A 1 104 ? 7.185 -2.700 -18.467 1.00 96.94 104 TYR A N 1
ATOM 824 C CA . TYR A 1 104 ? 6.727 -2.504 -19.835 1.00 96.94 104 TYR A CA 1
ATOM 825 C C . TYR A 1 104 ? 7.865 -2.754 -20.819 1.00 96.94 104 TYR A C 1
ATOM 827 O O . TYR A 1 104 ? 9.041 -2.639 -20.462 1.00 96.94 104 TYR A O 1
ATOM 835 N N . THR A 1 105 ? 7.486 -3.069 -22.051 1.00 95.38 105 THR A N 1
ATOM 836 C CA . THR A 1 105 ? 8.371 -3.256 -23.193 1.00 95.38 105 THR A CA 1
ATOM 837 C C . THR A 1 105 ? 7.749 -2.636 -24.443 1.00 95.38 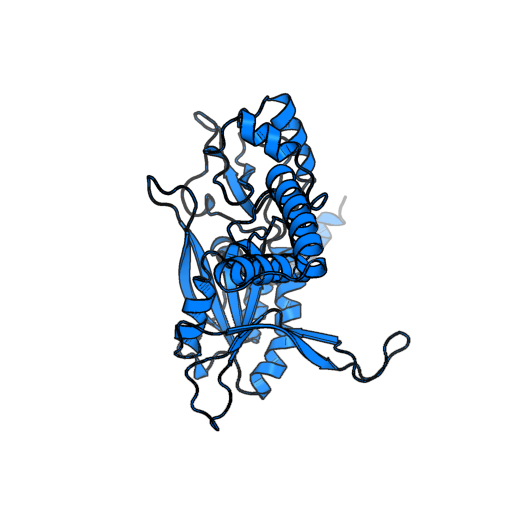105 THR A C 1
ATOM 839 O O . THR A 1 105 ? 6.526 -2.577 -24.581 1.00 95.38 105 THR A O 1
ATOM 842 N N . ASP A 1 106 ? 8.596 -2.171 -25.345 1.00 93.25 106 ASP A N 1
ATOM 843 C CA . ASP A 1 106 ? 8.288 -1.823 -26.733 1.00 93.25 106 ASP A CA 1
ATOM 844 C C . ASP A 1 106 ? 9.033 -2.745 -27.716 1.00 93.25 106 ASP A C 1
ATOM 846 O O . ASP A 1 106 ? 9.071 -2.491 -28.919 1.00 93.25 106 ASP A O 1
ATOM 850 N N . ASP A 1 107 ? 9.623 -3.831 -27.202 1.00 88.69 107 ASP A N 1
ATOM 851 C CA . ASP A 1 107 ? 10.299 -4.831 -28.018 1.00 88.69 107 ASP A CA 1
ATOM 852 C C . ASP A 1 107 ? 9.286 -5.546 -28.920 1.00 88.69 107 ASP A C 1
ATOM 854 O O . ASP A 1 107 ? 8.215 -5.981 -28.468 1.00 88.69 107 ASP A O 1
ATOM 858 N N . ASP A 1 108 ? 9.634 -5.625 -30.203 1.00 76.81 108 ASP A N 1
ATOM 859 C CA . ASP A 1 108 ? 8.828 -6.222 -31.269 1.00 76.81 108 ASP A CA 1
ATOM 860 C C . ASP A 1 108 ? 7.406 -5.643 -31.442 1.00 76.81 108 ASP A C 1
ATOM 862 O O . ASP A 1 108 ? 6.527 -6.311 -31.996 1.00 76.81 108 ASP A O 1
ATOM 866 N N . GLY A 1 109 ? 7.131 -4.403 -31.007 1.00 84.88 109 GLY A N 1
ATOM 867 C CA . GLY A 1 109 ? 5.807 -3.821 -31.233 1.00 84.88 109 GLY A CA 1
ATOM 868 C C . GLY A 1 109 ? 5.450 -2.568 -30.430 1.00 84.88 109 GLY A C 1
ATOM 869 O O . GLY A 1 109 ? 6.316 -1.777 -30.062 1.00 84.88 109 GLY A O 1
ATOM 870 N N . PRO A 1 110 ? 4.145 -2.323 -30.204 1.00 90.06 110 PRO A N 1
ATOM 871 C CA . PRO A 1 110 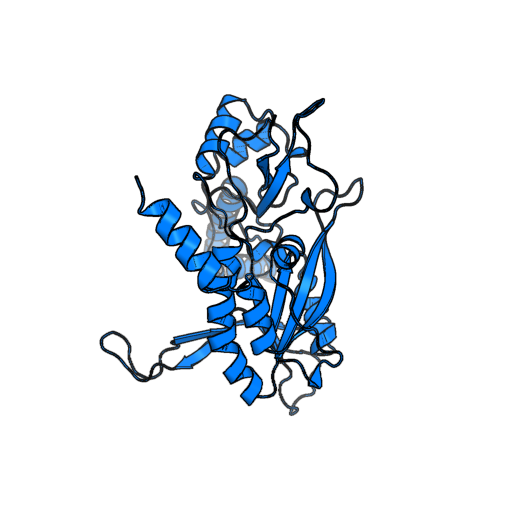? 3.696 -1.167 -29.442 1.00 90.06 110 PRO A CA 1
ATOM 872 C C . PRO A 1 110 ? 4.051 -1.305 -27.958 1.00 90.06 110 PRO A C 1
ATOM 874 O O . PRO A 1 110 ? 4.120 -2.410 -27.419 1.00 90.06 110 PRO A O 1
ATOM 877 N N . PHE A 1 111 ? 4.188 -0.156 -27.293 1.00 93.94 111 PHE A N 1
ATOM 878 C CA . PHE A 1 111 ? 4.352 -0.058 -25.845 1.00 93.94 111 PHE A CA 1
ATOM 879 C C . PHE A 1 111 ? 3.284 -0.881 -25.114 1.00 93.94 111 PHE A C 1
ATOM 881 O O . PHE A 1 111 ? 2.085 -0.600 -25.208 1.00 93.94 111 PHE A O 1
ATOM 888 N N . ARG A 1 112 ? 3.729 -1.901 -24.381 1.00 94.12 112 ARG A N 1
ATOM 889 C CA . ARG A 1 112 ? 2.849 -2.863 -23.724 1.00 94.12 112 ARG A CA 1
ATOM 890 C C . ARG A 1 112 ? 3.443 -3.393 -22.420 1.00 94.12 112 ARG A C 1
ATOM 892 O O . ARG A 1 112 ? 4.650 -3.311 -22.196 1.00 94.12 112 ARG A O 1
ATOM 899 N N . PRO A 1 113 ? 2.606 -3.946 -21.540 1.00 95.31 113 PRO A N 1
ATOM 900 C CA . PRO A 1 113 ? 3.064 -4.621 -20.334 1.00 95.31 113 PRO A CA 1
ATOM 901 C C . PRO A 1 113 ? 3.899 -5.857 -20.663 1.00 95.31 113 PRO A C 1
ATOM 903 O O . PRO A 1 113 ? 3.600 -6.573 -21.617 1.00 95.31 113 PRO A O 1
ATOM 906 N N . VAL A 1 114 ? 4.900 -6.140 -19.833 1.00 95.56 114 VAL A N 1
ATOM 907 C CA . VAL A 1 114 ? 5.568 -7.447 -19.833 1.00 95.56 114 VAL A CA 1
ATOM 908 C C . VAL A 1 114 ? 4.615 -8.486 -19.232 1.00 95.56 114 VAL A C 1
ATOM 910 O O . VAL A 1 114 ? 3.901 -8.188 -18.276 1.00 95.56 114 VAL A O 1
ATOM 913 N N . GLU A 1 115 ? 4.599 -9.694 -19.791 1.00 91.50 115 GLU A N 1
ATOM 914 C CA . GLU A 1 115 ? 3.762 -10.813 -19.336 1.00 91.50 115 GLU A CA 1
ATOM 915 C C . GLU A 1 115 ? 4.496 -11.727 -18.334 1.00 91.50 115 GLU A C 1
ATOM 917 O O . GLU A 1 115 ? 5.706 -11.612 -18.116 1.00 91.50 115 GLU A O 1
ATOM 922 N N . GLY A 1 116 ? 3.753 -12.648 -17.713 1.00 91.19 116 GLY A N 1
ATOM 923 C CA . GLY A 1 116 ? 4.275 -13.609 -16.739 1.00 91.19 116 GLY A CA 1
ATOM 924 C C . GLY A 1 116 ? 4.742 -12.970 -15.428 1.00 91.19 116 GLY A C 1
ATOM 925 O O . GLY A 1 116 ? 4.416 -11.823 -15.114 1.00 91.19 116 GLY A O 1
ATOM 926 N N . ASP A 1 117 ? 5.545 -13.705 -14.656 1.00 91.12 117 ASP A N 1
ATOM 927 C CA . ASP A 1 117 ? 5.920 -13.309 -13.290 1.00 91.12 117 ASP A CA 1
ATOM 928 C C . ASP A 1 117 ? 6.678 -11.975 -13.225 1.00 91.12 117 ASP A C 1
ATOM 930 O O . ASP A 1 117 ? 6.532 -11.178 -12.295 1.00 91.12 117 ASP A O 1
ATOM 934 N N . ARG A 1 118 ? 7.470 -11.667 -14.258 1.00 92.12 118 ARG A N 1
ATOM 935 C CA . ARG A 1 118 ? 8.187 -10.386 -14.339 1.00 92.12 118 ARG A CA 1
ATOM 936 C C . ARG A 1 118 ? 7.227 -9.214 -14.572 1.00 92.12 118 ARG A C 1
ATOM 938 O O . ARG A 1 118 ? 7.535 -8.095 -14.151 1.00 92.12 118 ARG A O 1
ATOM 945 N N . GLY A 1 119 ? 6.056 -9.466 -15.149 1.00 93.81 119 GLY A N 1
ATOM 946 C CA . GLY A 1 119 ? 4.984 -8.507 -15.408 1.00 93.81 119 GLY A CA 1
ATOM 947 C C . GLY A 1 119 ? 4.123 -8.108 -14.208 1.00 93.81 119 GLY A C 1
ATOM 948 O O . GLY A 1 119 ? 3.368 -7.141 -14.319 1.00 93.81 119 GLY A O 1
ATOM 949 N N . MET A 1 120 ? 4.248 -8.801 -13.067 1.00 96.44 120 MET A N 1
ATOM 950 C CA . MET A 1 120 ? 3.402 -8.588 -11.881 1.00 96.44 120 MET A CA 1
ATOM 951 C C . MET A 1 120 ? 3.340 -7.121 -11.427 1.00 96.44 120 MET A C 1
ATOM 953 O O . MET A 1 120 ? 4.266 -6.333 -11.631 1.00 96.44 120 MET A O 1
ATOM 957 N N . ILE A 1 121 ? 2.257 -6.730 -10.766 1.00 97.50 121 ILE A N 1
ATOM 958 C CA . ILE A 1 121 ? 2.109 -5.377 -10.220 1.00 97.50 12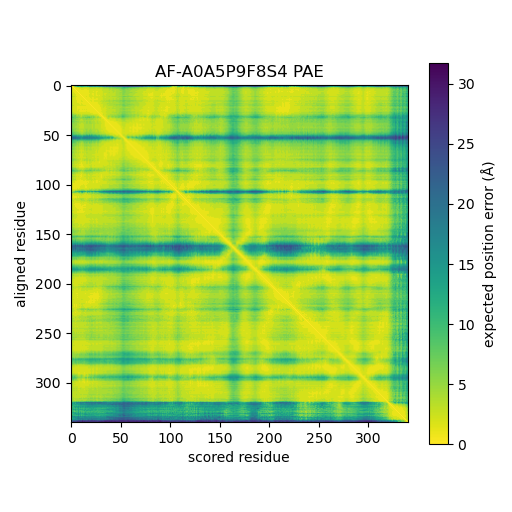1 ILE A CA 1
ATOM 959 C C . ILE A 1 121 ? 2.802 -5.289 -8.855 1.00 97.50 121 ILE A C 1
ATOM 961 O O . ILE A 1 121 ? 2.717 -6.203 -8.044 1.00 97.50 121 ILE A O 1
ATOM 965 N N . ARG A 1 122 ? 3.518 -4.185 -8.612 1.00 97.62 122 ARG A N 1
ATOM 966 C CA . ARG A 1 122 ? 4.217 -3.899 -7.350 1.00 97.62 122 ARG A CA 1
ATOM 967 C C . ARG A 1 122 ? 3.540 -2.708 -6.697 1.00 97.62 122 ARG A C 1
ATOM 969 O O . ARG A 1 122 ? 3.590 -1.602 -7.251 1.00 97.62 122 ARG A O 1
ATOM 976 N N . ALA A 1 123 ? 2.888 -2.916 -5.559 1.00 98.06 123 ALA A N 1
ATOM 977 C CA . ALA A 1 123 ? 2.153 -1.851 -4.893 1.00 98.06 123 ALA A CA 1
ATOM 978 C C . ALA A 1 123 ? 3.136 -0.850 -4.281 1.00 98.06 123 ALA A C 1
ATOM 980 O O . ALA A 1 123 ? 4.024 -1.222 -3.526 1.00 98.06 123 ALA A O 1
ATOM 981 N N . LEU A 1 124 ? 2.967 0.439 -4.578 1.00 97.38 124 LEU A N 1
ATOM 982 C CA . LEU A 1 124 ? 3.763 1.523 -3.989 1.00 97.38 124 LEU A CA 1
ATOM 983 C C . LEU A 1 124 ? 2.989 2.323 -2.932 1.00 97.38 124 LEU A C 1
ATOM 985 O O . LEU A 1 124 ? 3.461 3.360 -2.457 1.00 97.38 124 LEU A O 1
ATOM 989 N N . CYS A 1 125 ? 1.742 1.954 -2.666 1.00 96.94 125 CYS A N 1
ATOM 990 C CA . CYS A 1 125 ? 0.852 2.655 -1.754 1.00 96.94 125 CYS A CA 1
ATOM 991 C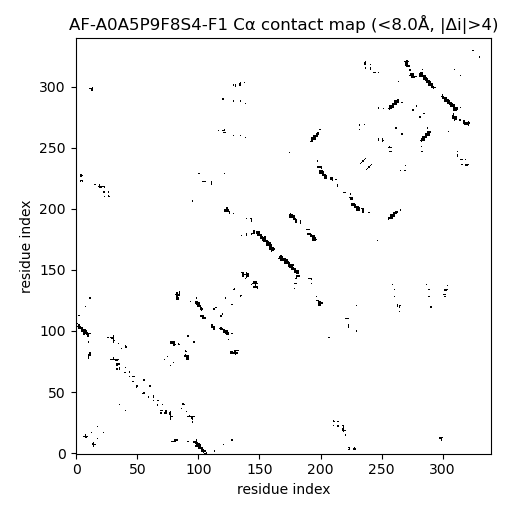 C . CYS A 1 125 ? 0.202 1.628 -0.820 1.00 96.94 125 CYS A C 1
ATOM 993 O O . CYS A 1 125 ? -0.458 0.727 -1.333 1.00 96.94 125 CYS A O 1
ATOM 995 N N . PRO A 1 126 ? 0.332 1.763 0.513 1.00 95.69 126 PRO A N 1
ATOM 996 C CA . PRO A 1 126 ? -0.300 0.844 1.461 1.00 95.69 126 PRO A CA 1
ATOM 997 C C . PRO A 1 126 ? -1.816 0.756 1.276 1.00 95.69 126 PRO A C 1
ATOM 999 O O . PRO A 1 126 ? -2.372 -0.336 1.273 1.00 95.69 126 PRO A O 1
ATOM 1002 N N . TYR A 1 127 ? -2.480 1.880 0.978 1.00 96.31 127 TYR A N 1
ATOM 1003 C CA . TYR A 1 127 ? -3.920 1.884 0.717 1.00 96.31 127 TYR A CA 1
ATOM 1004 C C . TYR A 1 127 ? -4.336 0.994 -0.451 1.00 96.31 127 TYR A C 1
ATOM 1006 O O . TYR A 1 127 ? -5.479 0.563 -0.474 1.00 96.31 127 TYR A O 1
ATOM 1014 N N . ARG A 1 128 ? -3.440 0.637 -1.384 1.00 97.62 128 ARG A N 1
ATOM 1015 C CA . ARG A 1 128 ? -3.770 -0.314 -2.457 1.00 97.62 128 ARG A CA 1
ATOM 1016 C C . ARG A 1 128 ? -4.261 -1.662 -1.913 1.00 97.62 128 ARG A C 1
ATOM 1018 O O . ARG A 1 128 ? -5.101 -2.294 -2.551 1.00 97.62 128 ARG A O 1
ATOM 1025 N N . PHE A 1 129 ? -3.780 -2.068 -0.739 1.00 97.50 129 PHE A N 1
ATOM 1026 C CA . PHE A 1 129 ? -4.169 -3.305 -0.063 1.00 97.50 129 PHE A CA 1
ATOM 1027 C C . PHE A 1 129 ? -5.528 -3.225 0.656 1.00 97.50 129 PHE A C 1
ATOM 1029 O O . PHE A 1 129 ? -6.064 -4.248 1.072 1.00 97.50 129 PHE A O 1
ATOM 1036 N N . HIS A 1 130 ? -6.111 -2.028 0.774 1.00 96.00 130 HIS A N 1
ATOM 1037 C CA . HIS A 1 130 ? -7.406 -1.802 1.426 1.00 96.00 130 HIS A CA 1
ATOM 1038 C C . HIS A 1 130 ? -8.608 -1.973 0.488 1.00 96.00 130 HIS A C 1
ATOM 1040 O O . HIS A 1 130 ? -9.745 -1.850 0.942 1.00 96.00 130 HIS A O 1
ATOM 1046 N N . GLN A 1 131 ? -8.374 -2.301 -0.791 1.00 95.62 131 GLN A N 1
ATOM 1047 C CA . GLN A 1 131 ? -9.424 -2.526 -1.787 1.00 95.62 131 GLN A CA 1
ATOM 1048 C C . GLN A 1 131 ? -10.536 -3.434 -1.244 1.00 95.62 131 GLN A C 1
ATOM 1050 O O . GLN A 1 131 ? -10.282 -4.579 -0.862 1.00 95.62 131 GLN A O 1
ATOM 1055 N N . ASP A 1 132 ? -11.759 -2.896 -1.201 1.00 93.75 132 ASP A N 1
ATOM 1056 C CA . ASP A 1 132 ? -12.993 -3.573 -0.768 1.00 93.75 132 ASP A CA 1
ATOM 1057 C C . ASP A 1 132 ? -12.885 -4.293 0.587 1.00 93.75 132 ASP A C 1
ATOM 1059 O O . ASP A 1 132 ? -13.603 -5.261 0.881 1.00 93.75 132 ASP A O 1
ATOM 1063 N N . ASN A 1 133 ? -11.923 -3.849 1.401 1.00 94.94 133 ASN A N 1
ATOM 1064 C CA . ASN A 1 133 ? -11.499 -4.488 2.635 1.00 94.94 133 ASN A CA 1
ATOM 1065 C C . ASN A 1 133 ? -11.196 -5.999 2.488 1.00 94.94 133 ASN A C 1
ATOM 1067 O O . ASN A 1 133 ? -11.271 -6.747 3.463 1.00 94.94 133 ASN A O 1
ATOM 1071 N N . ALA A 1 134 ? -10.916 -6.478 1.269 1.00 96.00 134 ALA A N 1
ATOM 1072 C CA . ALA A 1 134 ? -10.947 -7.900 0.925 1.00 96.00 134 ALA A CA 1
ATOM 1073 C C . ALA A 1 134 ? -9.883 -8.701 1.685 1.00 96.00 134 ALA A C 1
ATOM 1075 O O . ALA A 1 134 ? -10.200 -9.711 2.314 1.00 96.00 134 ALA A O 1
ATOM 1076 N N . ALA A 1 135 ? -8.645 -8.200 1.705 1.00 97.25 135 ALA A N 1
ATOM 1077 C CA . ALA A 1 135 ? -7.551 -8.825 2.439 1.00 97.25 135 ALA A CA 1
ATOM 1078 C C . ALA A 1 135 ? -7.831 -8.885 3.947 1.00 97.25 135 ALA A C 1
ATOM 1080 O O . ALA A 1 135 ? -7.649 -9.925 4.570 1.00 97.25 135 ALA A O 1
ATOM 1081 N N . PHE A 1 136 ? -8.331 -7.798 4.539 1.00 97.00 136 PHE A N 1
ATOM 1082 C CA . PHE A 1 136 ? -8.611 -7.743 5.976 1.00 97.00 136 PHE A CA 1
ATOM 1083 C C . PHE A 1 136 ? -9.766 -8.663 6.384 1.00 97.00 136 PHE A C 1
ATOM 1085 O O . PHE A 1 136 ? -9.681 -9.315 7.422 1.00 97.00 136 PHE A O 1
ATOM 1092 N N . ARG A 1 137 ? -10.810 -8.784 5.553 1.00 96.81 137 ARG A N 1
ATOM 1093 C CA . ARG A 1 137 ? -11.880 -9.775 5.754 1.00 96.81 137 ARG A CA 1
ATOM 1094 C C . ARG A 1 137 ? -11.353 -11.206 5.671 1.00 96.81 137 ARG A C 1
ATOM 1096 O O . ARG A 1 137 ? -11.730 -12.040 6.492 1.00 96.81 137 ARG A O 1
ATOM 1103 N N . HIS A 1 138 ? -10.451 -11.487 4.725 1.00 98.06 138 HIS A N 1
ATOM 1104 C CA . HIS A 1 138 ? -9.782 -12.789 4.627 1.00 98.06 138 HIS A CA 1
ATOM 1105 C C . HIS A 1 138 ? -8.962 -13.081 5.889 1.00 98.06 138 HIS A C 1
ATOM 1107 O O . HIS A 1 138 ? -9.175 -14.109 6.525 1.00 98.06 138 HIS A O 1
ATOM 1113 N N . ILE A 1 139 ? -8.103 -12.152 6.317 1.00 97.69 139 ILE A N 1
ATOM 1114 C CA . ILE A 1 139 ? -7.289 -12.286 7.537 1.00 97.69 139 ILE A CA 1
ATOM 1115 C C . ILE A 1 139 ? -8.177 -12.499 8.771 1.00 97.69 139 ILE A C 1
ATOM 1117 O O . ILE A 1 139 ? -7.925 -13.416 9.553 1.00 97.69 139 ILE A O 1
ATOM 1121 N N . GLY A 1 140 ? -9.239 -11.703 8.929 1.00 97.25 140 GLY A N 1
ATOM 1122 C CA . GLY A 1 140 ? -10.207 -11.848 10.018 1.00 97.25 140 GLY A CA 1
ATOM 1123 C C . GLY A 1 140 ? -10.854 -13.227 10.035 1.00 97.25 140 GLY A C 1
ATOM 1124 O O . GLY A 1 140 ? -10.855 -13.905 11.062 1.00 97.25 140 GLY A O 1
ATOM 1125 N N . ASN A 1 141 ? -11.326 -13.708 8.886 1.00 96.88 141 ASN A N 1
ATOM 1126 C CA . ASN A 1 141 ? -11.924 -15.035 8.796 1.00 96.88 141 ASN A CA 1
ATOM 1127 C C . ASN A 1 141 ? -10.916 -16.133 9.174 1.00 96.88 141 ASN A C 1
ATOM 1129 O O . ASN A 1 141 ? -11.242 -17.068 9.902 1.00 96.88 141 ASN A O 1
ATOM 1133 N N . ARG A 1 142 ? -9.669 -16.006 8.716 1.00 96.00 142 ARG A N 1
ATOM 1134 C CA . ARG A 1 142 ? -8.624 -17.017 8.908 1.00 96.00 142 ARG A CA 1
ATOM 1135 C C . ARG A 1 142 ? -8.074 -17.065 10.329 1.00 96.00 142 ARG A C 1
ATOM 1137 O O . ARG A 1 142 ? -7.921 -18.152 10.880 1.00 96.00 142 ARG A O 1
ATOM 1144 N N . LEU A 1 143 ? -7.784 -15.912 10.925 1.00 95.75 143 LEU A N 1
ATOM 1145 C CA . LEU A 1 143 ? -7.143 -15.832 12.243 1.00 95.75 143 LEU A CA 1
ATOM 1146 C C . LEU A 1 143 ? -8.147 -15.656 13.380 1.00 95.75 143 LEU A C 1
ATOM 1148 O O . LEU A 1 143 ? -7.909 -16.115 14.499 1.00 95.75 143 LEU A O 1
ATOM 1152 N N . LEU A 1 144 ? -9.278 -15.007 13.105 1.00 95.38 144 LEU A N 1
ATOM 1153 C CA . LEU A 1 144 ? -10.292 -14.677 14.100 1.00 95.38 144 LEU A CA 1
ATOM 1154 C C . LEU A 1 144 ? -11.586 -15.477 13.925 1.00 95.38 144 LEU A C 1
ATOM 1156 O O . LEU A 1 144 ? -12.392 -15.505 14.852 1.00 95.38 144 LEU A O 1
ATOM 1160 N N . GLY A 1 145 ? -11.780 -16.191 12.814 1.00 95.75 145 GLY A N 1
ATOM 1161 C CA . GLY A 1 145 ? -13.062 -16.842 12.528 1.00 95.75 145 GLY A CA 1
ATOM 1162 C C . GLY A 1 145 ? -14.201 -15.834 12.352 1.00 95.75 145 GLY A C 1
ATOM 1163 O O . GLY A 1 145 ? -15.349 -16.169 12.627 1.00 95.75 145 GLY A O 1
ATOM 1164 N N . ASP A 1 146 ? -13.878 -14.597 11.967 1.00 96.19 146 ASP A N 1
ATOM 1165 C CA . ASP A 1 146 ? -14.832 -13.511 11.753 1.00 96.19 146 ASP A CA 1
ATOM 1166 C C . ASP A 1 146 ? -14.526 -12.816 10.414 1.00 96.19 146 ASP A C 1
ATOM 1168 O O . ASP A 1 146 ? -13.489 -12.161 10.297 1.00 96.19 146 ASP A O 1
ATOM 1172 N N . PRO A 1 147 ? -15.379 -12.957 9.383 1.00 94.81 147 PRO A N 1
ATOM 1173 C CA . PRO A 1 147 ? -15.165 -12.333 8.079 1.00 94.81 147 PRO A CA 1
ATOM 1174 C C . PRO A 1 147 ? -15.479 -10.830 8.057 1.00 94.81 147 PRO A C 1
ATOM 1176 O O . PRO A 1 147 ? -15.295 -10.191 7.020 1.00 94.81 147 PRO A O 1
ATOM 1179 N N . THR A 1 148 ? -15.965 -10.259 9.159 1.00 94.69 148 THR A N 1
ATOM 1180 C CA . THR A 1 148 ? -16.349 -8.848 9.290 1.00 94.69 148 THR A CA 1
ATOM 1181 C C . THR A 1 148 ? -15.686 -8.189 10.505 1.00 94.69 148 THR A C 1
ATOM 1183 O O . THR A 1 148 ? -16.380 -7.586 11.319 1.00 94.69 148 THR A O 1
ATOM 1186 N N . PRO A 1 149 ? -14.349 -8.278 10.654 1.00 95.31 149 PRO A N 1
ATOM 1187 C CA . PRO A 1 149 ? -13.682 -7.707 11.814 1.00 95.31 149 PRO A CA 1
ATOM 1188 C C . PRO A 1 149 ? -13.692 -6.174 11.761 1.00 95.31 149 PRO A C 1
ATOM 1190 O O . PRO A 1 149 ? -13.541 -5.570 10.689 1.00 95.31 149 PRO A O 1
ATOM 1193 N N . SER A 1 150 ? -13.766 -5.545 12.931 1.00 94.06 150 SER A N 1
ATOM 1194 C CA . SER A 1 150 ? -13.485 -4.116 13.079 1.00 94.06 150 SER A CA 1
ATOM 1195 C C . SER A 1 150 ? -11.993 -3.823 12.985 1.00 94.06 150 SER A C 1
ATOM 1197 O O . SER A 1 150 ? -11.152 -4.666 13.291 1.00 94.06 150 SER A O 1
ATOM 1199 N N . GLN A 1 151 ? -11.666 -2.599 12.574 1.00 94.00 151 GLN A N 1
ATOM 1200 C CA . GLN A 1 151 ? -10.299 -2.110 12.401 1.00 94.00 151 GLN A CA 1
ATOM 1201 C C . GLN A 1 151 ? -9.976 -1.004 13.404 1.00 94.00 151 GLN A C 1
ATOM 1203 O O . GLN A 1 151 ? -10.684 0.002 13.476 1.00 94.00 151 GLN A O 1
ATOM 1208 N N . ALA A 1 152 ? -8.868 -1.162 14.125 1.00 91.56 152 ALA A N 1
ATOM 1209 C CA . ALA A 1 152 ? -8.287 -0.144 14.991 1.00 91.56 152 ALA A CA 1
ATOM 1210 C C . ALA A 1 152 ? -6.851 0.151 14.537 1.00 91.56 152 ALA A C 1
ATOM 1212 O O . ALA A 1 152 ? -5.980 -0.710 14.630 1.00 91.56 152 ALA A O 1
ATOM 1213 N N . GLY A 1 153 ? -6.617 1.354 14.012 1.00 88.31 153 GLY A N 1
ATOM 1214 C CA . GLY A 1 153 ? -5.303 1.762 13.511 1.00 88.31 153 GLY A CA 1
ATOM 1215 C C . GLY A 1 153 ? -4.454 2.499 14.547 1.00 88.31 153 GLY A C 1
ATOM 1216 O O . GLY A 1 153 ? -4.998 3.152 15.438 1.00 88.31 153 GLY A O 1
ATOM 1217 N N . GLU A 1 154 ? -3.131 2.444 14.373 1.00 85.06 154 GLU A N 1
ATOM 1218 C CA . GLU A 1 154 ? -2.132 3.247 15.106 1.00 85.06 154 GLU A CA 1
ATOM 1219 C C . GLU A 1 154 ? -2.182 3.101 16.638 1.00 85.06 154 GLU A C 1
ATOM 1221 O O . GLU A 1 154 ? -2.001 4.077 17.378 1.00 85.06 154 GLU A O 1
ATOM 1226 N N . VAL A 1 155 ? -2.429 1.881 17.119 1.00 88.62 155 VAL A N 1
ATOM 1227 C CA . VAL A 1 155 ? -2.580 1.585 18.551 1.00 88.62 155 VAL A CA 1
ATOM 1228 C C . VAL A 1 155 ? -1.208 1.427 19.209 1.00 88.62 155 VAL A C 1
ATOM 1230 O O . VAL A 1 155 ? -0.385 0.626 18.759 1.00 88.62 155 VAL A O 1
ATOM 1233 N N . GLY A 1 156 ? -0.962 2.187 20.278 1.00 87.62 156 GLY A N 1
ATOM 1234 C CA . GLY A 1 156 ? 0.257 2.110 21.082 1.00 87.62 156 GLY A CA 1
ATOM 1235 C C . GLY A 1 156 ? 0.414 0.759 21.781 1.00 87.62 156 GLY A C 1
ATOM 1236 O O . GLY A 1 156 ? -0.544 0.214 22.327 1.00 87.62 156 GLY A O 1
ATOM 1237 N N . PHE A 1 157 ? 1.625 0.198 21.753 1.00 89.12 157 PHE A N 1
ATOM 1238 C CA . PHE A 1 157 ? 1.953 -1.059 22.445 1.00 89.12 157 PHE A CA 1
ATOM 1239 C C . PHE A 1 157 ? 3.248 -0.989 23.269 1.00 89.12 157 PHE A C 1
ATOM 1241 O O . PHE A 1 157 ? 3.583 -1.947 23.969 1.00 89.12 157 PHE A O 1
ATOM 1248 N N . LEU A 1 158 ? 3.983 0.124 23.173 1.00 85.00 158 LEU A N 1
ATOM 1249 C CA . LEU A 1 158 ? 5.187 0.415 23.949 1.00 85.00 158 LEU A CA 1
ATOM 1250 C C . LEU A 1 158 ? 5.146 1.861 24.428 1.00 85.00 158 LEU A C 1
ATOM 1252 O O . LEU A 1 158 ? 4.897 2.758 23.626 1.00 85.00 158 LEU A O 1
ATOM 1256 N N . GLU A 1 159 ? 5.491 2.068 25.693 1.00 86.75 159 GLU A N 1
ATOM 1257 C CA . GLU A 1 159 ? 5.584 3.386 26.320 1.00 86.75 159 GLU A CA 1
ATOM 1258 C C . GLU A 1 159 ? 7.049 3.806 26.525 1.00 86.75 159 GLU A C 1
ATOM 1260 O O . GLU A 1 159 ? 7.925 2.978 26.798 1.00 86.75 159 GLU A O 1
ATOM 1265 N N . SER A 1 160 ? 7.324 5.106 26.401 1.00 80.94 160 SER A N 1
ATOM 1266 C CA . SER A 1 160 ? 8.610 5.718 26.729 1.00 80.94 160 SER A CA 1
ATOM 1267 C C . SER A 1 160 ? 8.884 5.573 28.221 1.00 80.94 160 SER A C 1
ATOM 1269 O O . SER A 1 160 ? 8.017 5.833 29.054 1.00 80.94 160 SER A O 1
ATOM 1271 N N . THR A 1 161 ? 10.125 5.261 28.585 1.00 80.62 161 THR A N 1
ATOM 1272 C CA . THR A 1 161 ? 10.594 5.362 29.978 1.00 80.62 161 THR A CA 1
ATOM 1273 C C . THR A 1 161 ? 10.989 6.793 30.364 1.00 80.62 161 THR A C 1
ATOM 1275 O O . THR A 1 161 ? 11.468 7.015 31.474 1.00 80.62 161 THR A O 1
ATOM 1278 N N . GLY A 1 162 ? 10.819 7.756 29.452 1.00 71.56 162 GLY A N 1
ATOM 1279 C CA . GLY A 1 162 ? 11.338 9.116 29.545 1.00 71.56 162 GLY A CA 1
ATOM 1280 C C . GLY A 1 162 ? 12.741 9.234 28.949 1.00 71.56 162 GLY A C 1
ATOM 1281 O O . GLY A 1 162 ? 13.613 8.397 29.197 1.00 71.56 162 GLY A O 1
ATOM 1282 N N . ASN A 1 163 ? 12.965 10.278 28.152 1.00 76.69 163 ASN A N 1
ATOM 1283 C CA . ASN A 1 163 ? 14.288 10.674 27.661 1.00 76.69 163 ASN A CA 1
ATOM 1284 C C . ASN A 1 163 ? 14.375 12.211 27.558 1.00 76.69 163 ASN A C 1
ATOM 1286 O O . ASN A 1 163 ? 13.492 12.908 28.048 1.00 76.69 163 ASN A O 1
ATOM 1290 N N . LEU A 1 164 ? 15.451 12.745 26.966 1.00 75.44 164 LEU A N 1
ATOM 1291 C CA . LEU A 1 164 ? 15.680 14.195 26.872 1.00 75.44 164 LEU A CA 1
ATOM 1292 C C . LEU A 1 164 ? 14.511 14.952 26.209 1.00 75.44 164 LEU A C 1
ATOM 1294 O O . LEU A 1 164 ? 14.263 16.100 26.565 1.00 75.44 164 LEU A O 1
ATOM 1298 N N . ASP A 1 165 ? 13.789 14.287 25.304 1.00 76.44 165 ASP A N 1
ATOM 1299 C CA . ASP A 1 165 ? 12.784 14.894 24.429 1.00 76.44 165 ASP A CA 1
ATOM 1300 C C . ASP A 1 165 ? 11.379 14.266 24.570 1.00 76.44 165 ASP A C 1
ATOM 1302 O O . ASP A 1 165 ? 10.477 14.639 23.825 1.00 76.44 165 ASP A O 1
ATOM 1306 N N . SER A 1 166 ? 11.165 13.316 25.493 1.00 69.81 166 SER A N 1
ATOM 1307 C CA . SER A 1 166 ? 9.865 12.646 25.692 1.00 69.81 166 SER A CA 1
ATOM 1308 C C . SER A 1 166 ? 9.585 12.366 27.164 1.00 69.81 166 SER A C 1
ATOM 1310 O O . SER A 1 166 ? 10.469 11.935 27.917 1.00 69.81 166 SER A O 1
ATOM 1312 N N . ALA A 1 167 ? 8.338 12.595 27.576 1.00 76.00 167 ALA A N 1
ATOM 1313 C CA . ALA A 1 167 ? 7.887 12.245 28.913 1.00 76.00 167 ALA A CA 1
ATOM 1314 C C . ALA A 1 167 ? 7.708 10.717 29.047 1.00 76.00 167 ALA A C 1
ATOM 1316 O O . ALA A 1 167 ? 7.377 10.039 28.070 1.00 76.00 167 ALA A O 1
ATOM 1317 N N . PRO A 1 168 ? 7.900 10.147 30.252 1.00 81.31 168 PRO A N 1
ATOM 1318 C CA . PRO A 1 168 ? 7.489 8.775 30.527 1.00 81.31 168 PRO A CA 1
ATOM 1319 C C . PRO A 1 168 ? 5.998 8.563 30.218 1.00 81.31 168 PRO A C 1
ATOM 1321 O O . PRO A 1 168 ? 5.181 9.429 30.530 1.00 81.31 168 PRO A O 1
ATOM 1324 N N . GLY A 1 169 ? 5.648 7.409 29.646 1.00 76.81 169 GLY A N 1
ATOM 1325 C CA . GLY A 1 169 ? 4.264 7.040 29.316 1.00 76.81 169 GLY A CA 1
ATOM 1326 C C . GLY A 1 169 ? 3.791 7.436 27.911 1.00 76.81 169 GLY A C 1
ATOM 1327 O O . GLY A 1 169 ? 2.666 7.120 27.545 1.00 76.81 169 GLY A O 1
ATOM 1328 N N . GLU A 1 170 ? 4.615 8.114 27.103 1.00 78.56 170 GLU A N 1
ATOM 1329 C CA . GLU A 1 170 ? 4.282 8.395 25.696 1.00 78.56 170 GLU A CA 1
ATOM 1330 C C . GLU A 1 170 ? 4.452 7.154 24.805 1.00 78.56 170 GLU A C 1
ATOM 1332 O O . GLU A 1 170 ? 5.433 6.429 24.946 1.00 78.56 170 GLU A O 1
ATOM 1337 N N . ASP A 1 171 ? 3.552 6.932 23.841 1.00 78.88 171 ASP A N 1
ATOM 1338 C CA . ASP A 1 171 ? 3.662 5.818 22.888 1.00 78.88 171 ASP A CA 1
ATOM 1339 C C . ASP A 1 171 ? 4.929 5.932 22.017 1.00 78.88 171 ASP A C 1
ATOM 1341 O O . ASP A 1 171 ? 5.026 6.802 21.147 1.00 78.88 171 ASP A O 1
ATOM 1345 N N . VAL A 1 172 ? 5.870 4.998 22.181 1.00 82.06 172 VAL A N 1
ATOM 1346 C CA . VAL A 1 172 ? 7.114 4.896 21.382 1.00 82.06 172 VAL A CA 1
ATOM 1347 C C . VAL A 1 172 ? 7.094 3.747 20.376 1.00 82.06 172 VAL A C 1
ATOM 1349 O O . VAL A 1 172 ? 8.020 3.590 19.582 1.00 82.06 172 VAL A O 1
ATOM 1352 N N . GLY A 1 173 ? 6.030 2.947 20.385 1.00 81.00 173 GLY A N 1
ATOM 1353 C CA . GLY A 1 173 ? 5.780 1.900 19.404 1.00 81.00 173 GLY A CA 1
ATOM 1354 C C . GLY A 1 173 ? 4.289 1.775 19.138 1.00 81.00 173 GLY A C 1
ATOM 1355 O O . GLY A 1 173 ? 3.501 1.668 20.076 1.00 81.00 173 GLY A O 1
ATOM 1356 N N . ARG A 1 174 ? 3.909 1.769 17.858 1.00 87.69 174 ARG A N 1
ATOM 1357 C CA . ARG A 1 174 ? 2.524 1.618 17.399 1.00 87.69 174 ARG A CA 1
ATOM 1358 C C . ARG A 1 174 ? 2.395 0.394 16.514 1.00 87.69 174 ARG A C 1
ATOM 1360 O O . ARG A 1 174 ? 3.328 0.068 15.785 1.00 87.69 174 ARG A O 1
ATOM 1367 N N . ILE A 1 175 ? 1.255 -0.277 16.597 1.00 88.75 175 ILE A N 1
ATOM 1368 C CA . ILE A 1 175 ? 0.832 -1.291 15.634 1.00 88.75 175 ILE A CA 1
ATOM 1369 C C . ILE A 1 175 ? -0.083 -0.596 14.630 1.00 88.75 175 ILE A C 1
ATOM 1371 O O . ILE A 1 175 ? -1.088 0.002 15.018 1.00 88.75 175 ILE A O 1
ATOM 1375 N N . ASP A 1 176 ? 0.277 -0.689 13.353 1.00 86.56 176 ASP A N 1
ATOM 1376 C CA . ASP A 1 176 ? -0.369 0.029 12.255 1.00 86.56 176 ASP A CA 1
ATOM 1377 C C . ASP A 1 176 ? -1.861 -0.305 12.174 1.00 86.56 176 ASP A C 1
ATOM 1379 O O . ASP A 1 176 ? -2.697 0.591 12.060 1.00 86.56 176 ASP A O 1
ATOM 1383 N N . MET A 1 177 ? -2.204 -1.593 12.286 1.00 94.56 177 MET A N 1
ATOM 1384 C CA . MET A 1 177 ? -3.582 -2.068 12.242 1.00 94.56 177 MET A CA 1
ATOM 1385 C C . MET A 1 177 ? -3.820 -3.238 13.197 1.00 94.56 177 MET A C 1
ATOM 1387 O O . MET A 1 177 ? -3.049 -4.194 13.260 1.00 94.56 177 MET A O 1
ATOM 1391 N N . ILE A 1 178 ? -4.944 -3.198 13.906 1.00 96.12 178 ILE A N 1
ATOM 1392 C CA . ILE A 1 178 ? -5.475 -4.297 14.708 1.00 96.12 178 ILE A CA 1
ATOM 1393 C C . ILE A 1 178 ? -6.857 -4.655 14.167 1.00 96.12 178 ILE A C 1
ATOM 1395 O O . ILE A 1 178 ? -7.721 -3.788 14.033 1.00 96.12 178 ILE A O 1
ATOM 1399 N N . LEU A 1 179 ? -7.067 -5.939 13.876 1.00 96.81 179 LEU A N 1
ATOM 1400 C CA . LEU A 1 179 ? -8.387 -6.490 13.587 1.00 96.81 179 LEU A CA 1
ATOM 1401 C C . LEU A 1 179 ? -8.990 -7.054 14.865 1.00 96.81 179 LEU A C 1
ATOM 1403 O O . LEU A 1 179 ? -8.338 -7.855 15.535 1.00 96.81 179 LEU A O 1
ATOM 1407 N N . VAL A 1 180 ? -10.222 -6.665 15.180 1.00 96.25 180 VAL A N 1
ATOM 1408 C CA . VAL A 1 180 ? -10.972 -7.117 16.359 1.00 96.25 180 VAL A CA 1
ATOM 1409 C C . VAL A 1 180 ? -12.213 -7.867 15.891 1.00 96.25 180 VAL A C 1
ATOM 1411 O O . VAL A 1 180 ? -12.935 -7.384 15.021 1.00 96.25 180 VAL A O 1
ATOM 1414 N N . ALA A 1 181 ? -12.439 -9.060 16.437 1.00 95.81 181 ALA A N 1
ATOM 1415 C CA . ALA A 1 181 ? -13.605 -9.868 16.105 1.00 95.81 181 ALA A CA 1
ATOM 1416 C C . ALA A 1 181 ? -14.859 -9.317 16.795 1.00 95.81 181 ALA A C 1
ATOM 1418 O O . ALA A 1 181 ? -14.890 -9.187 18.021 1.00 95.81 181 ALA A O 1
ATOM 1419 N N . GLU A 1 182 ? -15.896 -9.064 16.009 1.00 93.38 182 GLU A N 1
ATOM 1420 C CA . GLU A 1 182 ? -17.205 -8.575 16.449 1.00 93.38 182 GLU A CA 1
ATOM 1421 C C . GLU A 1 182 ? -18.113 -9.718 16.915 1.00 93.38 182 GLU A C 1
ATOM 1423 O O . GLU A 1 182 ? -19.039 -9.523 17.696 1.00 93.38 182 GLU A O 1
ATOM 1428 N N . ASN A 1 183 ? -17.829 -10.948 16.485 1.00 91.31 183 ASN A N 1
ATOM 1429 C CA . ASN A 1 183 ? -18.592 -12.133 16.878 1.00 91.31 183 ASN A CA 1
ATOM 1430 C C . ASN A 1 183 ? -18.231 -12.697 18.271 1.00 91.31 183 ASN A C 1
ATOM 1432 O O . ASN A 1 183 ? -18.632 -13.814 18.611 1.00 91.31 183 ASN A O 1
ATOM 1436 N N . THR A 1 184 ? -17.470 -11.953 19.078 1.00 88.56 184 THR A N 1
ATOM 1437 C CA . THR A 1 184 ? -17.065 -12.372 20.425 1.00 88.56 184 THR A CA 1
ATOM 1438 C C . THR A 1 184 ? -18.221 -12.154 21.416 1.00 88.56 184 THR A C 1
ATOM 1440 O O . THR A 1 184 ? -18.715 -11.031 21.511 1.00 88.56 184 THR A O 1
ATOM 1443 N N . PRO A 1 185 ? -18.661 -13.175 22.183 1.00 89.12 185 PRO A N 1
ATOM 1444 C CA . PRO A 1 185 ? -19.717 -13.000 23.181 1.00 89.12 185 PRO A CA 1
ATOM 1445 C C . PRO A 1 185 ? -19.358 -11.965 24.252 1.00 89.12 185 PRO A C 1
ATOM 1447 O O . PRO A 1 185 ? -18.204 -11.871 24.676 1.00 89.12 185 PRO A O 1
ATOM 1450 N N . GLU A 1 186 ? -20.360 -11.237 24.746 1.00 87.56 186 GLU A N 1
ATOM 1451 C CA . GLU A 1 186 ? -20.177 -10.288 25.845 1.00 87.56 186 GLU A CA 1
ATOM 1452 C C . GLU A 1 186 ? -19.596 -10.994 27.085 1.00 87.56 186 GLU A C 1
ATOM 1454 O O . GLU A 1 186 ? -20.066 -12.054 27.500 1.00 87.56 186 GLU A O 1
ATOM 1459 N N . GLY A 1 187 ? -18.533 -10.423 27.657 1.00 87.12 187 GLY A N 1
ATOM 1460 C CA . GLY A 1 187 ? -17.815 -10.990 28.803 1.00 87.12 187 GLY A CA 1
ATOM 1461 C C . GLY A 1 187 ? -16.742 -12.037 28.466 1.00 87.12 187 GLY A C 1
ATOM 1462 O O . GLY A 1 187 ? -16.022 -12.455 29.373 1.00 87.12 187 GLY A O 1
ATOM 1463 N N . ALA A 1 188 ? -16.589 -12.446 27.200 1.00 90.31 188 ALA A N 1
ATOM 1464 C CA . ALA A 1 188 ? -15.462 -13.275 26.765 1.00 90.31 188 ALA A CA 1
ATOM 1465 C C . ALA A 1 188 ? -14.182 -12.442 26.539 1.00 90.31 188 ALA A C 1
ATOM 1467 O O . ALA A 1 188 ? -14.226 -11.216 26.420 1.00 90.31 188 ALA A O 1
ATOM 1468 N N . GLU A 1 189 ? -13.020 -13.106 26.479 1.00 90.94 189 GLU A N 1
ATOM 1469 C CA . GLU A 1 189 ? -11.754 -12.435 26.153 1.00 90.94 189 GLU A CA 1
ATOM 1470 C C . GLU A 1 189 ? -11.811 -11.852 24.735 1.00 90.94 189 GLU A C 1
ATOM 1472 O O . GLU A 1 189 ? -12.199 -12.532 23.784 1.00 90.94 189 GLU A O 1
ATOM 1477 N N . MET A 1 190 ? -11.369 -10.601 24.588 1.00 91.75 190 MET A N 1
ATOM 1478 C CA . MET A 1 190 ? -11.275 -9.941 23.291 1.00 91.75 190 MET A CA 1
ATOM 1479 C C . MET A 1 190 ? -10.398 -10.743 22.320 1.00 91.75 190 MET A C 1
ATOM 1481 O O . MET A 1 190 ? -9.209 -10.989 22.564 1.00 91.75 190 MET A O 1
ATOM 1485 N N . LYS A 1 191 ? -10.968 -11.084 21.162 1.00 94.75 191 LYS A N 1
ATOM 1486 C CA . LYS A 1 191 ? -10.261 -11.773 20.084 1.00 94.75 191 LYS A CA 1
ATOM 1487 C C . LYS A 1 191 ? -9.795 -10.772 19.030 1.00 94.75 191 LYS A C 1
ATOM 1489 O O . LYS A 1 191 ? -10.605 -10.077 18.426 1.00 94.75 191 LYS A O 1
ATOM 1494 N N . TRP A 1 192 ? -8.486 -10.708 18.803 1.00 96.25 192 TRP A N 1
ATOM 1495 C CA . TRP A 1 192 ? -7.884 -9.762 17.866 1.00 96.25 192 TRP A CA 1
ATOM 1496 C C . TRP A 1 192 ? -6.565 -10.281 17.283 1.00 96.25 192 TRP A C 1
ATOM 1498 O O . TRP A 1 192 ? -5.936 -11.179 17.853 1.00 96.25 192 TRP A O 1
ATOM 1508 N N . CYS A 1 193 ? -6.136 -9.707 16.157 1.00 96.19 193 CYS A N 1
ATOM 1509 C CA . CYS A 1 193 ? -4.808 -9.929 15.579 1.00 96.19 193 CYS A CA 1
ATOM 1510 C C . CYS A 1 193 ? -4.195 -8.623 15.058 1.00 96.19 193 CYS A C 1
ATOM 1512 O O . CYS A 1 193 ? -4.904 -7.756 14.547 1.00 96.19 193 CYS A O 1
ATOM 1514 N N . ALA A 1 194 ? -2.872 -8.498 15.171 1.00 97.50 194 ALA A N 1
ATOM 1515 C CA . ALA A 1 194 ? -2.130 -7.388 14.580 1.00 97.50 194 ALA A CA 1
ATOM 1516 C C . ALA A 1 194 ? -1.940 -7.635 13.080 1.00 97.50 194 ALA A C 1
ATOM 1518 O O . ALA A 1 194 ? -1.656 -8.765 12.682 1.00 97.50 194 ALA A O 1
ATOM 1519 N N . VAL A 1 195 ? -2.063 -6.592 12.266 1.00 97.56 195 VAL A N 1
ATOM 1520 C CA . VAL A 1 195 ? -1.838 -6.628 10.822 1.00 97.56 195 VAL A CA 1
ATOM 1521 C C . VAL A 1 195 ? -0.830 -5.549 10.447 1.00 97.56 195 VAL A C 1
ATOM 1523 O O . VAL A 1 195 ? -1.007 -4.384 10.788 1.00 97.56 195 VAL A O 1
ATOM 1526 N N . GLU A 1 196 ? 0.202 -5.943 9.713 1.00 96.88 196 GLU A N 1
ATOM 1527 C CA . GLU A 1 196 ? 1.162 -5.041 9.088 1.00 96.88 196 GLU A CA 1
ATOM 1528 C C . GLU A 1 196 ? 0.981 -5.106 7.567 1.00 96.88 196 GLU A C 1
ATOM 1530 O O . GLU A 1 196 ? 0.911 -6.194 6.990 1.00 96.88 196 GLU A O 1
ATOM 1535 N N . VAL A 1 197 ? 0.911 -3.953 6.901 1.00 96.50 197 VAL A N 1
ATOM 1536 C CA . VAL A 1 197 ? 0.847 -3.867 5.435 1.00 96.50 197 VAL A CA 1
ATOM 1537 C C . VAL A 1 197 ? 2.167 -3.312 4.919 1.00 96.50 197 VAL A C 1
ATOM 1539 O O . VAL A 1 197 ? 2.519 -2.176 5.225 1.00 96.50 197 VAL A O 1
ATOM 1542 N N . GLN A 1 198 ? 2.877 -4.065 4.076 1.00 96.44 198 GLN A N 1
ATOM 1543 C CA . GLN A 1 198 ? 4.128 -3.596 3.475 1.00 96.44 198 GLN A CA 1
ATOM 1544 C C . GLN A 1 198 ? 3.963 -3.390 1.966 1.00 96.44 198 GLN A C 1
ATOM 1546 O O . GLN A 1 198 ? 3.986 -4.332 1.176 1.00 96.44 198 GLN A O 1
ATOM 1551 N N . ALA A 1 199 ? 3.867 -2.121 1.566 1.00 96.44 199 ALA A N 1
ATOM 1552 C CA . ALA A 1 199 ? 4.039 -1.706 0.176 1.00 96.44 199 ALA A CA 1
ATOM 1553 C C . ALA A 1 199 ? 5.526 -1.526 -0.170 1.00 96.44 199 ALA A C 1
ATOM 1555 O O . ALA A 1 199 ? 6.380 -1.346 0.701 1.00 96.44 199 ALA A O 1
ATOM 1556 N N . VAL A 1 200 ? 5.847 -1.529 -1.456 1.00 96.38 200 VAL A N 1
ATOM 1557 C CA . VAL A 1 200 ? 7.217 -1.440 -1.956 1.00 96.38 200 VAL A CA 1
ATOM 1558 C C . VAL A 1 200 ? 7.626 0.023 -2.161 1.00 96.38 200 VAL A C 1
ATOM 1560 O O . VAL A 1 200 ? 6.896 0.830 -2.733 1.00 96.38 200 VAL A O 1
ATOM 1563 N N . TYR A 1 201 ? 8.823 0.386 -1.708 1.00 94.69 201 TYR A N 1
ATOM 1564 C CA . TYR A 1 201 ? 9.503 1.614 -2.124 1.00 94.69 201 TYR A CA 1
ATOM 1565 C C . TYR A 1 201 ? 10.054 1.457 -3.544 1.00 94.69 201 TYR A C 1
ATOM 1567 O O . TYR A 1 201 ? 10.190 0.349 -4.047 1.00 94.69 201 TYR A O 1
ATOM 1575 N N . PHE A 1 202 ? 10.439 2.547 -4.201 1.00 94.94 202 PHE A N 1
ATOM 1576 C CA . PHE A 1 202 ? 11.168 2.470 -5.467 1.00 94.94 202 PHE A CA 1
ATOM 1577 C C . PHE A 1 202 ? 12.486 3.243 -5.382 1.00 94.94 202 PHE A C 1
ATOM 1579 O O . PHE A 1 202 ? 12.601 4.219 -4.643 1.00 94.94 202 PHE A O 1
ATOM 1586 N N . SER A 1 203 ? 13.476 2.802 -6.155 1.00 94.56 203 SER A N 1
ATOM 1587 C CA . SER A 1 203 ? 14.724 3.524 -6.400 1.00 94.56 203 SER A CA 1
ATOM 1588 C C . SER A 1 203 ? 14.731 4.083 -7.820 1.00 94.56 203 SER A C 1
ATOM 1590 O O . SER A 1 203 ? 14.243 3.440 -8.753 1.00 94.56 203 SER A O 1
ATOM 1592 N N . GLY A 1 204 ? 15.356 5.242 -7.992 1.00 92.56 204 GLY A N 1
ATOM 1593 C CA . GLY A 1 204 ? 15.499 5.927 -9.274 1.00 92.56 204 GLY A CA 1
ATOM 1594 C C . GLY A 1 204 ? 15.178 7.409 -9.132 1.00 92.56 204 GLY A C 1
ATOM 1595 O O . GLY A 1 204 ? 15.057 7.918 -8.018 1.00 92.56 204 GLY A O 1
ATOM 1596 N N . ARG A 1 205 ? 15.042 8.092 -10.267 1.00 93.06 205 ARG A N 1
ATOM 1597 C CA . ARG A 1 205 ? 14.602 9.490 -10.299 1.00 93.06 205 ARG A CA 1
ATOM 1598 C C . ARG A 1 205 ? 13.147 9.629 -9.850 1.00 93.06 205 ARG A C 1
ATOM 1600 O O . ARG A 1 205 ? 12.363 8.682 -9.917 1.00 93.06 205 ARG A O 1
ATOM 1607 N N . GLU A 1 206 ? 12.766 10.818 -9.418 1.00 91.94 206 GLU A N 1
ATOM 1608 C CA . GLU A 1 206 ? 11.407 11.155 -9.006 1.00 91.94 206 GLU A CA 1
ATOM 1609 C C . GLU A 1 206 ? 10.369 10.891 -10.112 1.00 91.94 206 GLU A C 1
ATOM 1611 O O . GLU A 1 206 ? 10.637 11.067 -11.300 1.00 91.94 206 GLU A O 1
ATOM 1616 N N . MET A 1 207 ? 9.154 10.474 -9.733 1.00 93.69 207 MET A N 1
ATOM 1617 C CA . MET A 1 207 ? 8.057 10.212 -10.685 1.00 93.69 207 MET A CA 1
ATOM 1618 C C . MET A 1 207 ? 7.597 11.471 -11.434 1.00 93.69 207 MET A C 1
ATOM 1620 O O . MET A 1 207 ? 7.035 11.356 -12.517 1.00 93.69 207 MET A O 1
ATOM 1624 N N . ALA A 1 208 ? 7.863 12.660 -10.884 1.00 94.62 208 ALA A N 1
ATOM 1625 C CA . ALA A 1 208 ? 7.470 13.936 -11.476 1.00 94.62 208 ALA A CA 1
ATOM 1626 C C . ALA A 1 208 ? 8.032 14.152 -12.891 1.00 94.62 208 ALA A C 1
ATOM 1628 O O . ALA A 1 208 ? 7.365 14.786 -13.705 1.00 94.62 208 ALA A O 1
ATOM 1629 N N . ILE A 1 209 ? 9.201 13.576 -13.201 1.00 96.12 209 ILE A N 1
ATOM 1630 C CA . ILE A 1 209 ? 9.774 13.602 -14.554 1.00 96.12 209 ILE A CA 1
ATOM 1631 C C . ILE A 1 209 ? 8.828 12.936 -15.560 1.00 96.12 209 ILE A C 1
ATOM 1633 O O . ILE A 1 209 ? 8.577 13.498 -16.621 1.00 96.12 209 ILE A O 1
ATOM 1637 N N . GLU A 1 210 ? 8.239 11.786 -15.212 1.00 95.62 210 GLU A N 1
ATOM 1638 C CA . GLU A 1 210 ? 7.304 11.099 -16.114 1.00 95.62 210 GLU A CA 1
ATOM 1639 C C . GLU A 1 210 ? 6.022 11.902 -16.314 1.00 95.62 210 GLU A C 1
ATOM 1641 O O . GLU A 1 210 ? 5.448 11.893 -17.393 1.00 95.62 210 GLU A O 1
ATOM 1646 N N . PHE A 1 211 ? 5.567 12.637 -15.298 1.00 97.25 211 PHE A N 1
ATOM 1647 C CA . PHE A 1 211 ? 4.396 13.502 -15.447 1.00 97.25 211 PHE A CA 1
ATOM 1648 C C . PHE A 1 211 ? 4.671 14.667 -16.405 1.00 97.25 211 PHE A C 1
ATOM 1650 O O . PHE A 1 211 ? 3.757 15.109 -17.097 1.00 97.25 211 PHE A O 1
ATOM 1657 N N . GLY A 1 212 ? 5.908 15.172 -16.450 1.00 97.31 212 GLY A N 1
ATOM 1658 C CA . GLY A 1 212 ? 6.341 16.153 -17.446 1.00 97.31 212 GLY A CA 1
ATOM 1659 C C . GLY A 1 212 ? 6.284 15.579 -18.862 1.00 97.31 212 GLY A C 1
ATOM 1660 O O . GLY A 1 212 ? 5.582 16.125 -19.709 1.00 97.31 212 GLY A O 1
ATOM 1661 N N . ASP A 1 213 ? 6.918 14.426 -19.083 1.00 97.31 213 ASP A N 1
ATOM 1662 C CA . ASP A 1 213 ? 6.932 13.758 -20.394 1.00 97.31 213 ASP A CA 1
ATOM 1663 C C . ASP A 1 213 ? 5.519 13.376 -20.875 1.00 97.31 213 ASP A C 1
ATOM 1665 O O . ASP A 1 213 ? 5.161 13.640 -22.022 1.00 97.31 213 ASP A O 1
ATOM 1669 N N . ILE A 1 214 ? 4.660 12.868 -19.984 1.00 97.50 214 ILE A N 1
ATOM 1670 C CA . ILE A 1 214 ? 3.250 12.579 -20.292 1.00 97.50 214 ILE A CA 1
ATOM 1671 C C . ILE A 1 214 ? 2.522 13.837 -20.784 1.00 97.50 214 ILE A C 1
ATOM 1673 O O . ILE A 1 214 ? 1.723 13.751 -21.715 1.00 97.50 214 ILE A O 1
ATOM 1677 N N . GLN A 1 215 ? 2.781 15.008 -20.196 1.00 97.75 215 GLN A N 1
ATOM 1678 C CA . GLN A 1 215 ? 2.178 16.265 -20.654 1.00 97.75 215 GLN A CA 1
ATOM 1679 C C . GLN A 1 215 ? 2.731 16.703 -22.012 1.00 97.75 215 GLN A C 1
ATOM 1681 O O . GLN A 1 215 ? 1.952 17.065 -22.893 1.00 97.75 215 GLN A O 1
ATOM 1686 N N . GLU A 1 216 ? 4.049 16.634 -22.203 1.00 97.81 216 GLU A N 1
ATOM 1687 C CA . GLU A 1 216 ? 4.712 16.987 -23.467 1.00 97.81 216 GLU A CA 1
ATOM 1688 C C . GLU A 1 216 ? 4.226 16.112 -24.631 1.00 97.81 216 GLU A C 1
ATOM 1690 O O . GLU A 1 216 ? 4.009 16.602 -25.740 1.00 97.81 216 GLU A O 1
ATOM 1695 N N . ARG A 1 217 ? 3.961 14.828 -24.363 1.00 97.06 217 ARG A N 1
ATOM 1696 C CA . ARG A 1 217 ? 3.393 13.867 -25.321 1.00 97.06 217 ARG A CA 1
ATOM 1697 C C . ARG A 1 217 ? 1.870 13.906 -25.420 1.00 97.06 217 ARG A C 1
ATOM 1699 O O . ARG A 1 217 ? 1.286 13.015 -26.035 1.00 97.06 217 ARG A O 1
ATOM 1706 N N . GLN A 1 218 ? 1.208 14.881 -24.797 1.00 97.75 218 GLN A N 1
ATOM 1707 C CA . GLN A 1 218 ? -0.256 15.001 -24.794 1.00 97.75 218 GLN A CA 1
ATOM 1708 C C . GLN A 1 218 ? -0.971 13.715 -24.324 1.00 97.75 218 GLN A C 1
ATOM 1710 O O . GLN A 1 218 ? -2.042 13.356 -24.810 1.00 97.75 218 GLN A O 1
ATOM 1715 N N . GLY A 1 219 ? -0.360 12.996 -23.380 1.00 96.88 219 GLY A N 1
ATOM 1716 C CA . GLY A 1 219 ? -0.902 11.785 -22.770 1.00 96.88 219 GLY A CA 1
ATOM 1717 C C . GLY A 1 219 ? -0.728 10.501 -23.581 1.00 96.88 219 GLY A C 1
ATOM 1718 O O . GLY A 1 219 ? -1.252 9.454 -23.184 1.00 96.88 219 GLY A O 1
ATOM 1719 N N . VAL A 1 220 ? -0.017 10.539 -24.709 1.00 96.56 220 VAL A N 1
ATOM 1720 C CA . VAL A 1 220 ? 0.322 9.325 -25.461 1.00 96.56 220 VAL A CA 1
ATOM 1721 C C . VAL A 1 220 ? 1.272 8.470 -24.619 1.00 96.56 220 VAL A C 1
ATOM 1723 O O . VAL A 1 220 ? 2.357 8.914 -24.253 1.00 96.56 220 VAL A O 1
ATOM 1726 N N . ALA A 1 221 ? 0.852 7.244 -24.295 1.00 94.38 221 ALA A N 1
ATOM 1727 C CA . ALA A 1 221 ? 1.658 6.322 -23.504 1.00 94.38 221 ALA A CA 1
ATOM 1728 C C . ALA A 1 221 ? 2.902 5.875 -24.282 1.00 94.38 221 ALA A C 1
ATOM 1730 O O . ALA A 1 221 ? 2.816 5.494 -25.449 1.00 94.38 221 ALA A O 1
ATOM 1731 N N . ALA A 1 222 ? 4.047 5.898 -23.609 1.00 94.56 222 ALA A N 1
ATOM 1732 C CA . ALA A 1 222 ? 5.337 5.508 -24.152 1.00 94.56 222 ALA A CA 1
ATOM 1733 C C . ALA A 1 222 ? 6.210 4.896 -23.048 1.00 94.56 222 ALA A C 1
ATOM 1735 O O . ALA A 1 222 ? 5.846 4.893 -21.868 1.00 94.56 222 ALA A O 1
ATOM 1736 N N . MET A 1 223 ? 7.375 4.383 -23.445 1.00 95.50 223 MET A N 1
ATOM 1737 C CA . MET A 1 223 ? 8.394 3.939 -22.500 1.00 95.50 223 MET A CA 1
ATOM 1738 C C . MET A 1 223 ? 8.822 5.084 -21.570 1.00 95.50 223 MET A C 1
ATOM 1740 O O . MET A 1 223 ? 8.959 6.216 -22.036 1.00 95.50 223 MET A O 1
ATOM 1744 N N . PRO A 1 224 ? 9.079 4.799 -20.279 1.00 94.81 224 PRO A N 1
ATOM 1745 C CA . PRO A 1 224 ? 9.450 5.827 -19.318 1.00 94.81 224 PRO A CA 1
ATOM 1746 C C . PRO A 1 224 ? 10.803 6.449 -19.667 1.00 94.81 224 PRO A C 1
ATOM 1748 O O . PRO A 1 224 ? 11.750 5.745 -20.062 1.00 94.81 224 PRO A O 1
ATOM 1751 N N . VAL A 1 225 ? 10.902 7.760 -19.451 1.00 94.50 225 VAL A N 1
ATOM 1752 C CA . VAL A 1 225 ? 12.115 8.542 -19.729 1.00 94.50 225 VAL A CA 1
ATOM 1753 C C . VAL A 1 225 ? 13.250 8.078 -18.825 1.00 94.50 225 VAL A C 1
ATOM 1755 O O . VAL A 1 225 ? 14.354 7.787 -19.294 1.00 94.50 225 VAL A O 1
ATOM 1758 N N . GLU A 1 226 ? 12.955 7.927 -17.534 1.00 93.12 226 GLU A N 1
ATOM 1759 C CA . GLU A 1 226 ? 13.938 7.579 -16.515 1.00 93.12 226 GLU A CA 1
ATOM 1760 C C . GLU A 1 226 ? 13.779 6.150 -15.989 1.00 93.12 226 GLU A C 1
ATOM 1762 O O . GLU A 1 226 ? 12.682 5.609 -15.818 1.00 93.12 226 GLU A O 1
ATOM 1767 N N . GLY A 1 227 ? 14.918 5.535 -15.672 1.00 90.69 227 GLY A N 1
ATOM 1768 C CA . GLY A 1 227 ? 14.962 4.204 -15.080 1.00 90.69 227 GLY A CA 1
ATOM 1769 C C . GLY A 1 227 ? 14.521 4.221 -13.616 1.00 90.69 227 GLY A C 1
ATOM 1770 O O . GLY A 1 227 ? 15.110 4.912 -12.782 1.00 90.69 227 GLY A O 1
ATOM 1771 N N . ARG A 1 228 ? 13.520 3.404 -13.283 1.00 93.19 228 ARG A N 1
ATOM 1772 C CA . ARG A 1 228 ? 13.105 3.120 -11.902 1.00 93.19 228 ARG A CA 1
ATOM 1773 C C . ARG A 1 228 ? 13.013 1.623 -11.684 1.00 93.19 228 ARG A C 1
ATOM 1775 O O . ARG A 1 228 ? 12.858 0.853 -12.630 1.00 93.19 228 ARG A O 1
ATOM 1782 N N . ARG A 1 229 ? 13.109 1.213 -10.426 1.00 93.81 229 ARG A N 1
ATOM 1783 C CA . ARG A 1 229 ? 12.859 -0.167 -10.015 1.00 93.81 229 ARG A CA 1
ATOM 1784 C C . ARG A 1 229 ? 12.269 -0.213 -8.608 1.00 93.81 229 ARG A C 1
ATOM 1786 O O .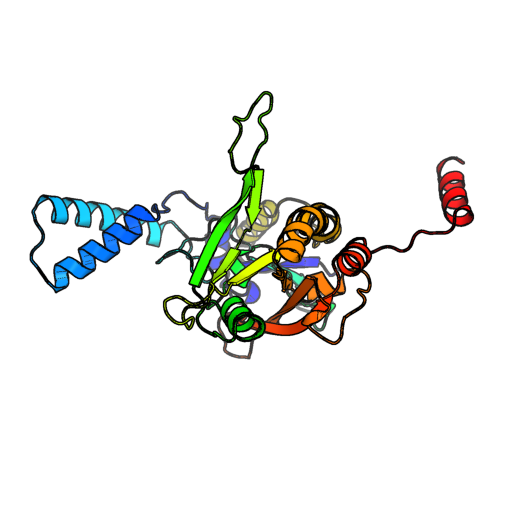 ARG A 1 229 ? 12.586 0.668 -7.807 1.00 93.81 229 ARG A O 1
ATOM 1793 N N . PRO A 1 230 ? 11.472 -1.238 -8.284 1.00 95.06 230 PRO A N 1
ATOM 1794 C CA . PRO A 1 230 ? 11.150 -1.577 -6.906 1.00 95.06 230 PRO A CA 1
ATOM 1795 C C . PRO A 1 230 ? 12.424 -1.678 -6.050 1.00 95.06 230 PRO A C 1
ATOM 1797 O O . PRO A 1 230 ? 13.415 -2.286 -6.458 1.00 95.06 230 PRO A O 1
ATOM 1800 N N . ASP A 1 231 ? 12.414 -1.055 -4.875 1.00 95.06 231 ASP A N 1
ATOM 1801 C CA . ASP A 1 231 ? 13.498 -1.089 -3.895 1.00 95.06 231 ASP A CA 1
ATOM 1802 C C . ASP A 1 231 ? 13.159 -2.086 -2.788 1.00 95.06 231 ASP A C 1
ATOM 1804 O O . ASP A 1 231 ? 12.724 -1.739 -1.683 1.00 95.06 231 ASP A O 1
ATOM 1808 N N . TYR A 1 232 ? 13.352 -3.360 -3.109 1.00 93.50 232 TYR A N 1
ATOM 1809 C CA . TYR A 1 232 ? 13.073 -4.460 -2.194 1.00 93.50 232 TYR A CA 1
ATOM 1810 C C . TYR A 1 232 ? 13.954 -4.421 -0.945 1.00 93.50 232 TYR A C 1
ATOM 1812 O O . TYR A 1 232 ? 13.473 -4.695 0.150 1.00 93.50 232 TYR A O 1
ATOM 1820 N N . ARG A 1 233 ? 15.208 -3.965 -1.064 1.00 89.88 233 ARG A N 1
ATOM 1821 C CA . ARG A 1 233 ? 16.124 -3.848 0.079 1.00 89.88 233 ARG A CA 1
ATOM 1822 C C . ARG A 1 233 ? 15.653 -2.793 1.077 1.00 89.88 233 ARG A C 1
ATOM 1824 O O . ARG A 1 233 ? 15.733 -3.008 2.286 1.00 89.88 233 ARG A O 1
ATOM 1831 N N . SER A 1 234 ? 15.202 -1.639 0.589 1.00 91.31 234 SER A N 1
ATOM 1832 C CA . SER A 1 234 ? 14.686 -0.593 1.473 1.00 91.31 234 SER A CA 1
ATOM 1833 C C . SER A 1 234 ? 13.306 -0.928 2.037 1.00 91.31 234 SER A C 1
ATOM 1835 O O . SER A 1 234 ? 12.996 -0.460 3.124 1.00 91.31 234 SER A O 1
ATOM 1837 N N . SER A 1 235 ? 12.518 -1.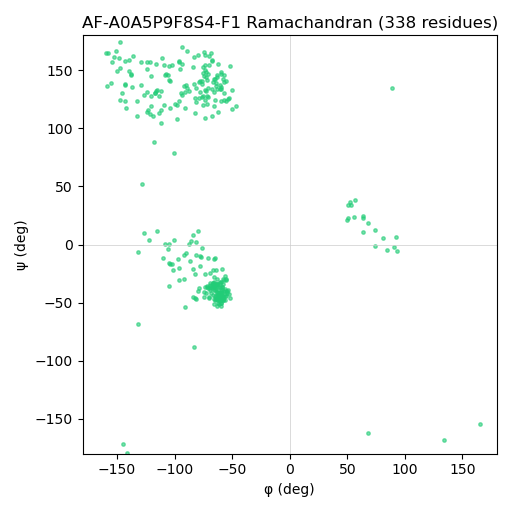762 1.355 1.00 92.62 235 SER A N 1
ATOM 1838 C CA . SER A 1 235 ? 11.188 -2.192 1.818 1.00 92.62 235 SER A CA 1
ATOM 1839 C C . SER A 1 235 ? 11.255 -3.331 2.841 1.00 92.62 235 SER A C 1
ATOM 1841 O O . SER A 1 235 ? 10.636 -3.249 3.895 1.00 92.62 235 SER A O 1
ATOM 1843 N N . GLY A 1 236 ? 12.050 -4.368 2.570 1.00 92.62 236 GLY A N 1
ATOM 1844 C CA . GLY A 1 236 ? 12.215 -5.526 3.447 1.00 92.62 236 GLY A CA 1
ATOM 1845 C C . GLY A 1 236 ? 13.245 -5.271 4.555 1.00 92.62 236 GLY A C 1
ATOM 1846 O O . GLY A 1 236 ? 12.882 -4.796 5.635 1.00 92.62 236 GLY A O 1
ATOM 1847 N N . PRO A 1 237 ? 14.542 -5.533 4.310 1.00 91.12 237 PRO A N 1
ATOM 1848 C CA . PRO A 1 237 ? 15.557 -5.523 5.362 1.00 91.12 237 PRO A CA 1
ATOM 1849 C C . PRO A 1 237 ? 15.715 -4.190 6.111 1.00 91.12 237 PRO A C 1
ATOM 1851 O O . PRO A 1 237 ? 16.034 -4.195 7.294 1.00 91.12 237 PRO A O 1
ATOM 1854 N N . LYS A 1 238 ? 15.504 -3.025 5.481 1.00 90.06 238 LYS A N 1
ATOM 1855 C CA . LYS A 1 238 ? 15.677 -1.729 6.181 1.00 90.06 238 LYS A CA 1
ATOM 1856 C C . LYS A 1 238 ? 14.440 -1.231 6.938 1.00 90.06 238 LYS A C 1
ATOM 1858 O O . LYS A 1 238 ? 14.560 -0.261 7.688 1.00 90.06 238 LYS A O 1
ATOM 1863 N N . ARG A 1 239 ? 13.257 -1.801 6.695 1.00 92.06 239 ARG A N 1
ATOM 1864 C CA . ARG A 1 239 ? 11.984 -1.284 7.227 1.00 92.06 239 ARG A CA 1
ATOM 1865 C C . ARG A 1 239 ? 11.169 -2.398 7.855 1.00 92.06 239 ARG A C 1
ATOM 1867 O O . ARG A 1 239 ? 11.069 -2.425 9.076 1.00 92.06 239 ARG A O 1
ATOM 1874 N N . LEU A 1 240 ? 10.674 -3.331 7.047 1.00 95.25 240 LEU A N 1
ATOM 1875 C CA . LEU A 1 240 ? 9.851 -4.435 7.529 1.00 95.25 240 LEU A CA 1
ATOM 1876 C C . LEU A 1 240 ? 10.576 -5.283 8.582 1.00 95.25 240 LEU A C 1
ATOM 1878 O O . LEU A 1 240 ? 10.011 -5.562 9.631 1.00 95.25 240 LEU A O 1
ATOM 1882 N N . MET A 1 241 ? 11.843 -5.644 8.356 1.00 95.00 241 MET A N 1
ATOM 1883 C CA . MET A 1 241 ? 12.596 -6.473 9.309 1.00 95.00 241 MET A CA 1
ATOM 1884 C C . MET A 1 241 ? 12.723 -5.818 10.703 1.00 95.00 241 MET A C 1
ATOM 1886 O O . MET A 1 241 ? 12.342 -6.470 11.678 1.00 95.00 241 MET A O 1
ATOM 1890 N N . PRO A 1 242 ? 13.153 -4.543 10.837 1.00 94.69 242 PRO A N 1
ATOM 1891 C CA . PRO A 1 242 ? 13.083 -3.826 12.110 1.00 94.69 242 PRO A CA 1
ATOM 1892 C C . PRO A 1 242 ? 11.684 -3.793 12.740 1.00 94.69 242 PRO A C 1
ATOM 1894 O O . PRO A 1 242 ? 11.568 -3.993 13.948 1.00 94.69 242 PRO A O 1
ATOM 1897 N N . GLN A 1 243 ? 10.622 -3.583 11.950 1.00 94.06 243 GLN A N 1
ATOM 1898 C CA . GLN A 1 243 ? 9.245 -3.585 12.469 1.00 94.06 243 GLN A CA 1
ATOM 1899 C C . GLN A 1 243 ? 8.879 -4.944 13.075 1.00 94.06 243 GLN A C 1
ATOM 1901 O O . GLN A 1 243 ? 8.387 -4.999 14.203 1.00 94.06 243 GLN A O 1
ATOM 1906 N N . LEU A 1 244 ? 9.190 -6.046 12.383 1.00 96.31 244 LEU A N 1
ATOM 1907 C CA . LEU A 1 244 ? 8.948 -7.396 12.895 1.00 96.31 244 LEU A CA 1
ATOM 1908 C C . LEU A 1 244 ? 9.737 -7.660 14.183 1.00 96.31 244 LEU A C 1
ATOM 1910 O O . LEU A 1 244 ? 9.168 -8.140 15.162 1.00 96.31 244 LEU A O 1
ATOM 1914 N N . GLN A 1 245 ? 11.022 -7.299 14.217 1.00 95.88 245 GLN A N 1
ATOM 1915 C CA . GLN A 1 245 ? 11.882 -7.484 15.392 1.00 95.88 245 GLN A CA 1
ATOM 1916 C C . GLN A 1 245 ? 11.384 -6.726 16.628 1.00 95.88 245 GLN A C 1
ATOM 1918 O O . GLN A 1 245 ? 11.561 -7.204 17.746 1.00 95.88 245 GLN A O 1
ATOM 1923 N N . ILE A 1 246 ? 10.756 -5.564 16.440 1.00 93.69 246 ILE A N 1
ATOM 1924 C CA . ILE A 1 246 ? 10.236 -4.739 17.534 1.00 93.69 246 ILE A CA 1
ATOM 1925 C C . ILE A 1 246 ? 8.843 -5.220 17.977 1.00 93.69 246 ILE A C 1
ATOM 1927 O O . ILE A 1 246 ? 8.582 -5.351 19.175 1.00 93.69 246 ILE A O 1
ATOM 1931 N N . LYS A 1 247 ? 7.943 -5.509 17.029 1.00 95.25 247 LYS A N 1
ATOM 1932 C CA . LYS A 1 247 ? 6.527 -5.808 17.307 1.00 95.25 247 LYS A CA 1
ATOM 1933 C C . LYS A 1 247 ? 6.296 -7.271 17.715 1.00 95.25 247 LYS A C 1
ATOM 1935 O O . LYS A 1 247 ? 5.605 -7.545 18.700 1.00 95.25 247 LYS A O 1
ATOM 1940 N N . VAL A 1 248 ? 6.883 -8.228 16.991 1.00 97.06 248 VAL A N 1
ATOM 1941 C CA . VAL A 1 248 ? 6.566 -9.662 17.133 1.00 97.06 248 VAL A CA 1
ATOM 1942 C C . VAL A 1 248 ? 6.905 -10.233 18.515 1.00 97.06 248 VAL A C 1
ATOM 1944 O O . VAL A 1 248 ? 6.062 -10.950 19.052 1.00 97.06 248 VAL A O 1
ATOM 1947 N N . PRO A 1 249 ? 8.046 -9.920 19.165 1.00 96.50 249 PRO A N 1
ATOM 1948 C CA . PRO A 1 249 ? 8.341 -10.469 20.491 1.00 96.50 249 PRO A CA 1
ATOM 1949 C C . PRO A 1 249 ? 7.290 -10.117 21.550 1.00 96.50 249 PRO A C 1
ATOM 1951 O O . PRO A 1 249 ? 6.964 -10.948 22.398 1.00 96.50 249 PRO A O 1
ATOM 1954 N N . THR A 1 250 ? 6.729 -8.904 21.503 1.00 95.25 250 THR A N 1
ATOM 1955 C CA . THR A 1 250 ? 5.652 -8.501 22.418 1.00 95.25 250 THR A CA 1
ATOM 1956 C C . THR A 1 250 ? 4.355 -9.241 22.111 1.00 95.25 250 THR A C 1
ATOM 1958 O O . THR A 1 250 ? 3.761 -9.804 23.028 1.00 95.25 250 THR A O 1
ATOM 1961 N N . LEU A 1 251 ? 3.968 -9.333 20.836 1.00 95.69 251 LEU A N 1
ATOM 1962 C CA . LEU A 1 251 ? 2.780 -10.085 20.421 1.00 95.69 251 LEU A CA 1
ATOM 1963 C C . LEU A 1 251 ? 2.872 -11.566 20.812 1.00 95.69 251 LEU A C 1
ATOM 1965 O O . LEU A 1 251 ? 1.938 -12.099 21.413 1.00 95.69 251 LEU A O 1
ATOM 1969 N N . ARG A 1 252 ? 4.029 -12.197 20.572 1.00 95.12 252 ARG A N 1
ATOM 1970 C CA . ARG A 1 252 ? 4.335 -13.584 20.958 1.00 95.12 252 ARG A CA 1
ATOM 1971 C C . ARG A 1 252 ? 4.128 -13.797 22.461 1.00 95.12 252 ARG A C 1
ATOM 1973 O O . ARG A 1 252 ? 3.498 -14.777 22.849 1.00 95.12 252 ARG A O 1
ATOM 1980 N N . ARG A 1 253 ? 4.593 -12.872 23.316 1.00 95.00 253 ARG A N 1
ATOM 1981 C CA . ARG A 1 253 ? 4.392 -12.938 24.783 1.00 95.00 253 ARG A CA 1
ATOM 1982 C C . ARG A 1 253 ? 2.922 -12.872 25.198 1.00 95.00 253 ARG A C 1
ATOM 1984 O O . ARG A 1 253 ? 2.562 -13.454 26.215 1.00 95.00 253 ARG A O 1
ATOM 1991 N N . TRP A 1 254 ? 2.081 -12.198 24.420 1.00 95.06 254 TRP A N 1
ATOM 1992 C CA . TRP A 1 254 ? 0.630 -12.160 24.629 1.00 95.06 254 TRP A CA 1
ATOM 1993 C C . TRP A 1 254 ? -0.111 -13.335 23.975 1.00 95.06 254 TRP A C 1
ATOM 1995 O O . TRP A 1 254 ? -1.339 -13.376 23.999 1.00 95.06 254 TRP A O 1
ATOM 2005 N N . GLY A 1 255 ? 0.611 -14.273 23.353 1.00 93.38 255 GLY A N 1
ATOM 2006 C CA . GLY A 1 255 ? 0.018 -15.370 22.590 1.00 93.38 255 GLY A CA 1
ATOM 2007 C C . GLY A 1 255 ? -0.681 -14.915 21.304 1.00 93.38 255 GLY A C 1
ATOM 2008 O O . GLY A 1 255 ? -1.514 -15.645 20.768 1.00 93.38 255 GLY A O 1
ATOM 2009 N N . LYS A 1 256 ? -0.376 -13.709 20.808 1.00 95.25 256 LYS A N 1
ATOM 2010 C CA . LYS A 1 256 ? -0.964 -13.132 19.593 1.00 95.25 256 LYS A CA 1
ATOM 2011 C C . LYS A 1 256 ? 0.016 -13.242 18.423 1.00 95.25 256 LYS A C 1
ATOM 2013 O O . LYS A 1 256 ? 1.230 -13.313 18.604 1.00 95.25 256 LYS A O 1
ATOM 2018 N N . LYS A 1 257 ? -0.532 -13.266 17.208 1.00 94.19 257 LYS A N 1
ATOM 2019 C CA . LYS A 1 257 ? 0.216 -13.390 15.948 1.00 94.19 257 LYS A CA 1
ATOM 2020 C C . LYS A 1 257 ? 0.191 -12.075 15.189 1.00 94.19 257 LYS A C 1
ATOM 2022 O O . LYS A 1 257 ? -0.756 -11.298 15.335 1.00 94.19 257 LYS A O 1
ATOM 2027 N N . MET A 1 258 ? 1.203 -11.863 14.358 1.00 97.19 258 MET A N 1
ATOM 2028 C CA . MET A 1 258 ? 1.210 -10.783 13.380 1.00 97.19 258 MET A CA 1
ATOM 2029 C C . MET A 1 258 ? 0.824 -11.327 12.007 1.00 97.19 258 MET A C 1
ATOM 2031 O O . MET A 1 258 ? 1.499 -12.203 11.476 1.00 97.19 258 MET A O 1
ATOM 2035 N N . ALA A 1 259 ? -0.246 -10.807 11.422 1.00 98.19 259 ALA A N 1
ATOM 2036 C CA . ALA A 1 259 ? -0.528 -10.972 10.007 1.00 98.19 259 ALA A CA 1
ATOM 2037 C C . ALA A 1 259 ? 0.297 -9.957 9.211 1.00 98.19 259 ALA A C 1
ATOM 2039 O O . ALA A 1 259 ? 0.343 -8.781 9.567 1.00 98.19 259 ALA A O 1
ATOM 2040 N N . LEU A 1 260 ? 0.931 -10.397 8.135 1.00 98.12 260 LEU A N 1
ATOM 2041 C CA . LEU A 1 260 ? 1.726 -9.550 7.263 1.00 98.12 260 LEU A CA 1
ATOM 2042 C C . LEU A 1 260 ? 1.183 -9.643 5.839 1.00 98.12 260 LEU A C 1
ATOM 2044 O O . LEU A 1 260 ? 1.209 -10.710 5.227 1.00 98.12 260 LEU A O 1
ATOM 2048 N N . LEU A 1 261 ? 0.679 -8.523 5.332 1.00 98.25 261 LEU A N 1
ATOM 2049 C CA . LEU A 1 261 ? 0.073 -8.409 4.013 1.00 98.25 261 LEU A CA 1
ATOM 2050 C C . LEU A 1 261 ? 1.039 -7.714 3.053 1.00 98.25 261 LEU A C 1
ATOM 2052 O O . LEU A 1 261 ? 1.398 -6.549 3.249 1.00 98.25 261 LEU A O 1
ATOM 2056 N N . VAL A 1 262 ? 1.449 -8.433 2.010 1.00 98.06 262 VAL A N 1
ATOM 2057 C CA . VAL A 1 262 ? 2.415 -7.957 1.008 1.00 98.06 262 VAL A CA 1
ATOM 2058 C C . VAL A 1 262 ? 2.003 -8.385 -0.390 1.00 98.06 262 VAL A C 1
ATOM 2060 O O . VAL A 1 262 ? 1.255 -9.348 -0.543 1.00 98.06 262 VAL A O 1
ATOM 2063 N N . ASP A 1 263 ? 2.500 -7.708 -1.425 1.00 97.62 263 ASP A N 1
ATOM 2064 C CA . ASP A 1 263 ? 2.299 -8.196 -2.789 1.00 97.62 263 ASP A CA 1
ATOM 2065 C C . ASP A 1 263 ? 3.212 -9.392 -3.105 1.00 97.62 263 ASP A C 1
ATOM 2067 O O . ASP A 1 263 ? 4.330 -9.519 -2.594 1.00 97.62 263 ASP A O 1
ATOM 2071 N N . ARG A 1 264 ? 2.726 -10.304 -3.951 1.00 96.81 264 ARG A N 1
ATOM 2072 C CA . ARG A 1 264 ? 3.433 -11.536 -4.322 1.00 96.81 264 ARG A CA 1
ATOM 2073 C C . ARG A 1 264 ? 4.788 -11.245 -4.966 1.00 96.81 264 ARG A C 1
ATOM 2075 O O . ARG A 1 264 ? 5.751 -11.962 -4.704 1.00 96.81 264 ARG A O 1
ATOM 2082 N N . ALA A 1 265 ? 4.891 -10.181 -5.762 1.00 95.69 265 ALA A N 1
ATOM 2083 C CA . ALA A 1 265 ? 6.141 -9.799 -6.412 1.00 95.69 265 ALA A CA 1
ATOM 2084 C C . ALA A 1 265 ? 7.212 -9.346 -5.404 1.00 95.69 265 ALA A C 1
ATOM 2086 O O . ALA A 1 265 ? 8.392 -9.638 -5.597 1.00 95.69 265 ALA A O 1
ATOM 2087 N N . PHE A 1 266 ? 6.821 -8.657 -4.328 1.00 95.50 266 PHE A N 1
ATOM 2088 C CA . PHE A 1 266 ? 7.691 -8.366 -3.190 1.00 95.50 266 PHE A CA 1
ATOM 2089 C C . PHE A 1 266 ? 8.164 -9.658 -2.525 1.00 95.50 266 PHE A C 1
ATOM 2091 O O . PHE A 1 266 ? 9.365 -9.820 -2.313 1.00 95.50 266 PHE A O 1
ATOM 2098 N N . PHE A 1 267 ? 7.257 -10.605 -2.267 1.00 94.56 267 PHE A N 1
ATOM 2099 C CA . PHE A 1 267 ? 7.624 -11.875 -1.639 1.00 94.56 267 PHE A CA 1
ATOM 2100 C C . PHE A 1 267 ? 8.637 -12.688 -2.443 1.00 94.56 267 PHE A C 1
ATOM 2102 O O . PHE A 1 267 ? 9.668 -13.088 -1.910 1.00 94.56 267 PHE A O 1
ATOM 2109 N N . LEU A 1 268 ? 8.406 -12.840 -3.747 1.00 92.94 268 LEU A N 1
ATOM 2110 C CA . LEU A 1 268 ? 9.309 -13.569 -4.644 1.00 92.94 268 LEU A CA 1
ATOM 2111 C C . LEU A 1 268 ? 10.694 -12.915 -4.800 1.00 92.94 268 LEU A C 1
ATOM 2113 O O . LEU A 1 268 ? 11.599 -13.530 -5.356 1.00 92.94 268 LEU A O 1
ATOM 2117 N N . SER A 1 269 ? 10.868 -11.673 -4.337 1.00 89.94 269 SER A N 1
ATOM 2118 C CA . SER A 1 269 ? 12.161 -10.977 -4.343 1.00 89.94 269 SER A CA 1
ATOM 2119 C C . SER A 1 269 ? 12.991 -11.183 -3.070 1.00 89.94 269 SER A C 1
ATOM 2121 O O . SER A 1 269 ? 14.136 -10.729 -3.012 1.00 89.94 269 SER A O 1
ATOM 2123 N N . MET A 1 270 ? 12.418 -11.825 -2.049 1.00 90.69 270 MET A N 1
ATOM 2124 C CA . MET A 1 270 ? 13.081 -12.113 -0.777 1.00 90.69 270 MET A CA 1
ATOM 2125 C C . MET A 1 270 ? 13.807 -13.464 -0.810 1.00 90.69 270 MET A C 1
ATOM 2127 O O . MET A 1 270 ? 13.619 -14.272 -1.719 1.00 90.69 270 MET A O 1
ATOM 2131 N N . GLY A 1 271 ? 14.668 -13.694 0.183 1.00 89.25 271 GLY A N 1
ATOM 2132 C CA . GLY A 1 271 ? 15.280 -15.000 0.407 1.00 89.25 271 GLY A CA 1
ATOM 2133 C C . GLY A 1 271 ? 14.251 -16.030 0.870 1.00 89.25 271 GLY A C 1
ATOM 2134 O O . GLY A 1 271 ? 13.147 -15.688 1.295 1.00 89.25 271 GLY A O 1
ATOM 2135 N N . GLU A 1 272 ? 14.631 -17.302 0.800 1.00 90.25 272 GLU A N 1
ATOM 2136 C CA . GLU A 1 272 ? 13.777 -18.398 1.248 1.00 90.25 272 GLU A CA 1
ATOM 2137 C C . GLU A 1 272 ? 13.445 -18.269 2.743 1.00 90.25 272 GLU A C 1
ATOM 2139 O O . GLU A 1 272 ? 14.306 -17.958 3.566 1.00 90.25 272 GLU A O 1
ATOM 2144 N N . MET A 1 273 ? 12.180 -18.518 3.084 1.00 93.00 273 MET A N 1
ATOM 2145 C CA . MET A 1 273 ? 11.691 -18.578 4.459 1.00 93.00 273 MET A CA 1
ATOM 2146 C C . MET A 1 273 ? 11.189 -19.989 4.736 1.00 93.00 273 MET A C 1
ATOM 2148 O O . MET A 1 273 ? 10.378 -20.529 3.981 1.00 93.00 273 MET A O 1
ATOM 2152 N N . GLN A 1 274 ? 11.637 -20.565 5.845 1.00 93.19 274 GLN A N 1
ATOM 2153 C CA . GLN A 1 274 ? 11.137 -21.833 6.351 1.00 93.19 274 GLN A CA 1
ATOM 2154 C C . GLN A 1 274 ? 9.693 -21.643 6.818 1.00 93.19 274 GLN A C 1
ATOM 2156 O O . GLN A 1 274 ? 9.404 -20.951 7.801 1.00 93.19 274 GLN A O 1
ATOM 2161 N N . ARG A 1 275 ? 8.773 -22.251 6.069 1.00 95.12 275 ARG A N 1
ATOM 2162 C CA . ARG A 1 275 ? 7.346 -22.263 6.391 1.00 95.12 275 ARG A CA 1
ATOM 2163 C C . ARG A 1 275 ? 7.095 -23.226 7.548 1.00 95.12 275 ARG A C 1
ATOM 2165 O O . ARG A 1 275 ? 7.720 -24.280 7.628 1.00 95.12 275 ARG A O 1
ATOM 2172 N N . VAL A 1 276 ? 6.145 -22.894 8.417 1.00 94.00 276 VAL A N 1
ATOM 2173 C CA . VAL A 1 276 ? 5.655 -23.818 9.449 1.00 94.00 276 VAL A CA 1
ATOM 2174 C C . VAL A 1 276 ? 4.282 -24.365 9.067 1.00 94.00 276 VAL A C 1
ATOM 2176 O O . VAL A 1 276 ? 3.442 -23.640 8.537 1.00 94.00 276 VAL A O 1
ATOM 2179 N N . GLU A 1 277 ? 4.045 -25.646 9.350 1.00 86.06 277 GLU A N 1
ATOM 2180 C CA . GLU A 1 277 ? 2.824 -26.351 8.924 1.00 86.06 277 GLU A CA 1
ATOM 2181 C C . GLU A 1 277 ? 1.573 -25.916 9.699 1.00 86.06 277 GLU A C 1
ATOM 2183 O O . GLU A 1 277 ? 0.477 -25.835 9.147 1.00 86.06 277 GLU A O 1
ATOM 2188 N N . HIS A 1 278 ? 1.728 -25.620 10.991 1.00 88.75 278 HIS A N 1
ATOM 2189 C CA . HIS A 1 278 ? 0.619 -25.269 11.870 1.00 88.75 278 HIS A CA 1
ATOM 2190 C C . HIS A 1 278 ? 0.738 -23.835 12.369 1.00 88.75 278 HIS A C 1
ATOM 2192 O O . HIS A 1 278 ? 1.775 -23.434 12.899 1.00 88.75 278 HIS A O 1
ATOM 2198 N N . LEU A 1 279 ? -0.372 -23.091 12.301 1.00 87.44 279 LEU A N 1
ATOM 2199 C CA . LEU A 1 279 ? -0.452 -21.725 12.822 1.00 87.44 279 LEU A CA 1
ATOM 2200 C C . LEU A 1 279 ? -0.050 -21.647 14.299 1.00 87.44 279 LEU A C 1
ATOM 2202 O O . LEU A 1 279 ? 0.511 -20.644 14.714 1.00 87.44 279 LEU A O 1
ATOM 2206 N N . SER A 1 280 ? -0.274 -22.689 15.107 1.00 88.25 280 SER A N 1
ATOM 2207 C CA . SER A 1 280 ? 0.169 -22.714 16.511 1.00 88.25 280 SER A CA 1
ATOM 2208 C C . SER A 1 280 ? 1.676 -22.491 16.674 1.00 88.25 280 SER A C 1
ATOM 2210 O O . SER A 1 280 ? 2.086 -21.943 17.691 1.00 88.25 280 SER A O 1
ATOM 2212 N N . ASN A 1 281 ? 2.473 -22.849 15.663 1.00 90.81 281 ASN A N 1
ATOM 2213 C CA . ASN A 1 281 ? 3.934 -22.803 15.683 1.00 90.81 281 ASN A CA 1
ATOM 2214 C C . ASN A 1 281 ? 4.509 -21.570 14.963 1.00 90.81 281 ASN A C 1
ATOM 2216 O O . ASN A 1 281 ? 5.723 -21.473 14.812 1.00 90.81 281 ASN A O 1
ATOM 2220 N N . CYS A 1 282 ? 3.662 -20.652 14.483 1.00 95.50 282 CYS A N 1
ATOM 2221 C CA . CYS A 1 282 ? 4.099 -19.436 13.800 1.00 95.50 282 CYS A CA 1
ATOM 2222 C C . CYS A 1 282 ? 3.963 -18.192 14.681 1.00 95.50 282 CYS A C 1
ATOM 2224 O O . CYS A 1 282 ? 3.063 -18.099 15.524 1.00 95.50 282 CYS A O 1
ATOM 2226 N N . ASP A 1 283 ? 4.791 -17.194 14.391 1.00 97.12 283 ASP A N 1
ATOM 2227 C CA . ASP A 1 283 ? 4.690 -15.847 14.964 1.00 97.12 283 ASP A CA 1
ATOM 2228 C C . ASP A 1 283 ? 4.128 -14.849 13.957 1.00 97.12 283 ASP A C 1
ATOM 2230 O O . ASP A 1 283 ? 3.357 -13.954 14.315 1.00 97.12 283 ASP A O 1
ATOM 2234 N N . VAL A 1 284 ? 4.501 -15.042 12.690 1.00 97.94 284 VAL A N 1
ATOM 2235 C CA . VAL A 1 284 ? 4.075 -14.233 11.554 1.00 97.94 284 VAL A CA 1
ATOM 2236 C C . VAL A 1 284 ? 3.272 -15.114 10.605 1.00 97.94 284 VAL A C 1
ATOM 2238 O O . VAL A 1 284 ? 3.685 -16.231 10.290 1.00 97.94 284 VAL A O 1
ATOM 2241 N N . VAL A 1 285 ? 2.117 -14.624 10.168 1.00 98.19 285 VAL A N 1
ATOM 2242 C CA . VAL A 1 285 ? 1.298 -15.238 9.119 1.00 98.19 285 VAL A CA 1
ATOM 2243 C C . VAL A 1 285 ? 1.340 -14.325 7.906 1.00 98.19 285 VAL A C 1
ATOM 2245 O O . VAL A 1 285 ? 0.886 -13.186 7.967 1.00 98.19 285 VAL A O 1
ATOM 2248 N N . TRP A 1 286 ? 1.907 -14.815 6.816 1.00 98.25 286 TRP A N 1
ATOM 2249 C CA . TRP A 1 286 ? 2.052 -14.085 5.568 1.00 98.25 286 TRP A CA 1
ATOM 2250 C C . TRP A 1 286 ? 0.807 -14.275 4.718 1.00 98.25 286 TRP A C 1
ATOM 2252 O O . TRP A 1 286 ? 0.363 -15.403 4.522 1.00 98.25 286 TRP A O 1
ATOM 2262 N N . PHE A 1 287 ? 0.283 -13.176 4.189 1.00 98.50 287 PHE A N 1
ATOM 2263 C CA . PHE A 1 287 ? -0.803 -13.148 3.220 1.00 98.50 287 PHE A CA 1
ATOM 2264 C C . PHE A 1 287 ? -0.269 -12.484 1.955 1.00 98.50 287 PHE A C 1
ATOM 2266 O O . PHE A 1 287 ? 0.039 -11.288 1.955 1.00 98.50 287 PHE A O 1
ATOM 2273 N N . LEU A 1 288 ? -0.110 -13.271 0.892 1.00 98.38 288 LEU A N 1
ATOM 2274 C CA . LEU A 1 288 ? 0.417 -12.778 -0.374 1.00 98.38 288 LEU A CA 1
ATOM 2275 C C . LEU A 1 288 ? -0.736 -12.325 -1.257 1.00 98.38 288 LEU A C 1
ATOM 2277 O O . LEU A 1 288 ? -1.579 -13.132 -1.643 1.00 98.38 288 LEU A O 1
ATOM 2281 N N . ALA A 1 289 ? -0.754 -11.039 -1.583 1.00 98.25 289 ALA A N 1
ATOM 2282 C CA . ALA A 1 289 ? -1.716 -10.457 -2.498 1.00 98.25 289 ALA A CA 1
ATOM 2283 C C . ALA A 1 289 ? -1.181 -10.458 -3.935 1.00 98.25 289 ALA A C 1
ATOM 2285 O O . ALA A 1 289 ? -0.036 -10.075 -4.180 1.00 98.25 289 ALA A O 1
ATOM 2286 N N . ASP A 1 290 ? -2.024 -10.822 -4.889 1.00 97.38 290 ASP A N 1
ATOM 2287 C CA . ASP A 1 290 ? -1.831 -10.509 -6.302 1.00 97.38 290 ASP A CA 1
ATOM 2288 C C . ASP A 1 290 ? -2.881 -9.487 -6.756 1.00 97.38 290 ASP A C 1
ATOM 2290 O O . ASP A 1 290 ? -3.909 -9.283 -6.100 1.00 97.38 290 ASP A O 1
ATOM 2294 N N . PHE A 1 291 ? -2.602 -8.820 -7.871 1.00 97.00 291 PHE A N 1
ATOM 2295 C CA . PHE A 1 291 ? -3.481 -7.825 -8.475 1.00 97.00 291 PHE A CA 1
ATOM 2296 C C . PHE A 1 291 ? -3.878 -8.313 -9.860 1.00 97.00 291 PHE A C 1
ATOM 2298 O O . PHE A 1 291 ? -3.213 -8.029 -10.860 1.00 97.00 291 PHE A O 1
ATOM 2305 N N . VAL A 1 292 ? -4.963 -9.076 -9.899 1.00 94.25 292 VAL A N 1
ATOM 2306 C CA . VAL A 1 292 ? -5.464 -9.719 -11.113 1.00 94.25 292 VAL A CA 1
ATOM 2307 C C . VAL A 1 292 ? -6.552 -8.875 -11.752 1.00 94.25 292 VAL A C 1
ATOM 2309 O O . VAL A 1 292 ? -7.157 -8.022 -11.106 1.00 94.25 292 VAL A O 1
ATOM 2312 N N . ARG A 1 293 ? -6.779 -9.067 -13.045 1.00 92.62 293 ARG A N 1
ATOM 2313 C CA . ARG A 1 293 ? -7.832 -8.364 -13.770 1.00 92.62 293 ARG A CA 1
ATOM 2314 C C . ARG A 1 293 ? -8.377 -9.262 -14.857 1.00 92.62 293 ARG A C 1
ATOM 2316 O O . ARG A 1 293 ? -7.617 -9.696 -15.723 1.00 92.62 293 ARG A O 1
ATOM 2323 N N . GLU A 1 294 ? -9.681 -9.474 -14.826 1.00 88.75 294 GLU A N 1
ATOM 2324 C CA . GLU A 1 294 ? -10.385 -10.191 -15.882 1.00 88.75 294 GLU A CA 1
ATOM 2325 C C . GLU A 1 294 ? -10.742 -9.251 -17.048 1.00 88.75 294 GLU A C 1
ATOM 2327 O O . GLU A 1 294 ? -10.910 -8.037 -16.856 1.00 88.75 294 GLU A O 1
ATOM 2332 N N . PRO A 1 295 ? -10.874 -9.772 -18.283 1.00 83.50 295 PRO A N 1
ATOM 2333 C CA . PRO A 1 295 ? -11.348 -8.984 -19.414 1.00 83.50 295 PRO A CA 1
ATOM 2334 C C . PRO A 1 295 ? -12.694 -8.310 -19.111 1.00 83.50 295 PRO A C 1
ATOM 2336 O O . PRO A 1 295 ? -13.671 -8.970 -18.768 1.00 83.50 295 PRO A O 1
ATOM 2339 N N . GLY A 1 296 ? -12.750 -6.988 -19.275 1.00 81.38 296 GLY A N 1
ATOM 2340 C CA . GLY A 1 296 ? -13.953 -6.188 -19.025 1.00 81.38 296 GLY A CA 1
ATOM 2341 C C . GLY A 1 296 ? -14.055 -5.582 -17.622 1.00 81.38 296 GLY A C 1
ATOM 2342 O O . GLY A 1 296 ? -14.951 -4.777 -17.394 1.00 81.38 296 GLY A O 1
ATOM 2343 N N . GLU A 1 297 ? -13.144 -5.899 -16.698 1.00 89.12 297 GLU A N 1
ATOM 2344 C CA . GLU A 1 297 ? -13.076 -5.210 -15.403 1.00 89.12 297 GLU A CA 1
ATOM 2345 C C . GLU A 1 297 ? -12.393 -3.845 -15.536 1.00 89.12 297 GLU A C 1
ATOM 2347 O O . GLU A 1 297 ? -11.376 -3.720 -16.215 1.00 89.12 297 GLU A O 1
ATOM 2352 N N . ASP A 1 298 ? -12.881 -2.822 -14.837 1.00 90.06 298 ASP A N 1
ATOM 2353 C CA . ASP A 1 298 ? -12.306 -1.467 -14.90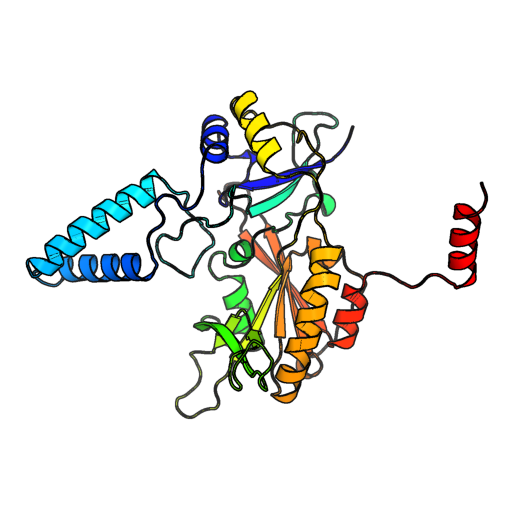6 1.00 90.06 298 ASP A CA 1
ATOM 2354 C C . ASP A 1 298 ? -11.014 -1.301 -14.088 1.00 90.06 298 ASP A C 1
ATOM 2356 O O . ASP A 1 298 ? -10.258 -0.342 -14.272 1.00 90.06 298 ASP A O 1
ATOM 2360 N N . ARG A 1 299 ? -10.759 -2.206 -13.137 1.00 93.38 299 ARG A N 1
ATOM 2361 C CA . ARG A 1 299 ? -9.651 -2.125 -12.174 1.00 93.38 299 ARG A CA 1
ATOM 2362 C C . ARG A 1 299 ? -9.083 -3.511 -11.902 1.00 93.38 299 ARG A C 1
ATOM 2364 O O . ARG A 1 299 ? -9.781 -4.504 -12.057 1.00 93.38 299 ARG A O 1
ATOM 2371 N N . TYR A 1 300 ? -7.838 -3.564 -11.434 1.00 96.12 300 TYR A N 1
ATOM 2372 C CA . TYR A 1 300 ? -7.289 -4.799 -10.880 1.00 96.12 300 TYR A CA 1
ATOM 2373 C C . TYR A 1 300 ? -7.946 -5.096 -9.527 1.00 96.12 300 TYR A C 1
ATOM 2375 O O . TYR A 1 300 ? -8.057 -4.207 -8.674 1.00 96.12 300 TYR A O 1
ATOM 2383 N N . ARG A 1 301 ? -8.355 -6.342 -9.310 1.00 96.25 301 ARG A N 1
ATOM 2384 C CA . ARG A 1 301 ? -8.833 -6.866 -8.033 1.00 96.25 301 ARG A CA 1
ATOM 2385 C C . ARG A 1 301 ? -7.668 -7.439 -7.232 1.00 96.25 301 ARG A C 1
ATOM 2387 O O . ARG A 1 301 ? -6.804 -8.127 -7.764 1.00 96.25 301 ARG A O 1
ATOM 2394 N N . LEU A 1 302 ? -7.660 -7.140 -5.940 1.00 97.44 302 LEU A N 1
ATOM 2395 C CA . LEU A 1 302 ? -6.783 -7.764 -4.967 1.00 97.44 302 LEU A CA 1
ATOM 2396 C C . LEU A 1 302 ? -7.296 -9.168 -4.662 1.00 97.44 302 LEU A C 1
ATOM 2398 O O . LEU A 1 302 ? -8.444 -9.331 -4.247 1.00 97.44 302 LEU A O 1
ATOM 2402 N N . GLU A 1 303 ? -6.417 -10.154 -4.781 1.00 97.00 303 GLU A N 1
ATOM 2403 C CA . GLU A 1 303 ? -6.684 -11.532 -4.373 1.00 97.00 303 GLU A CA 1
ATOM 2404 C C . GLU A 1 303 ? -5.568 -12.048 -3.475 1.00 97.00 303 GLU A C 1
ATOM 2406 O O . GLU A 1 303 ? -4.394 -11.819 -3.748 1.00 97.00 303 GLU A O 1
ATOM 2411 N N . ILE A 1 304 ? -5.927 -12.752 -2.400 1.00 98.19 304 ILE A N 1
ATOM 2412 C CA . ILE A 1 304 ? -4.945 -13.473 -1.588 1.00 98.19 304 ILE A CA 1
ATOM 2413 C C . ILE A 1 304 ? -4.667 -14.809 -2.271 1.00 98.19 304 ILE A C 1
ATOM 2415 O O . ILE A 1 304 ? -5.549 -15.661 -2.348 1.00 98.19 304 ILE A O 1
ATOM 2419 N N . VAL A 1 305 ? -3.446 -14.973 -2.773 1.00 97.38 305 VAL A N 1
ATOM 2420 C CA . VAL A 1 305 ? -3.041 -16.121 -3.600 1.00 97.38 305 VAL A CA 1
ATOM 2421 C C . VAL A 1 305 ? -2.188 -17.145 -2.851 1.00 97.38 305 VAL A C 1
ATOM 2423 O O . VAL A 1 305 ? -2.054 -18.274 -3.314 1.00 97.38 305 VAL A O 1
ATOM 2426 N N . ASP A 1 306 ? -1.618 -16.776 -1.703 1.00 97.19 306 ASP A N 1
ATOM 2427 C CA . ASP A 1 306 ? -0.908 -17.695 -0.805 1.00 97.19 306 ASP A CA 1
ATOM 2428 C C . ASP A 1 306 ? -1.023 -17.208 0.651 1.00 97.19 306 ASP A C 1
ATOM 2430 O O . ASP A 1 306 ? -1.103 -16.003 0.917 1.00 97.19 306 ASP A O 1
ATOM 2434 N N . GLU A 1 307 ? -1.022 -18.155 1.586 1.00 96.62 307 GLU A N 1
ATOM 2435 C CA . GLU A 1 307 ? -1.088 -17.935 3.033 1.00 96.62 307 GLU A CA 1
ATOM 2436 C C . GLU A 1 307 ? -0.212 -18.975 3.738 1.00 96.62 307 GLU A C 1
ATOM 2438 O O . GLU A 1 307 ? -0.423 -20.178 3.586 1.00 96.62 307 GLU A O 1
ATOM 2443 N N . PHE A 1 308 ? 0.757 -18.534 4.541 1.00 97.19 308 PHE A N 1
ATOM 2444 C CA . PHE A 1 308 ? 1.617 -19.449 5.299 1.00 97.19 308 PHE A CA 1
ATOM 2445 C C . PHE A 1 308 ? 2.185 -18.803 6.564 1.00 97.19 308 PHE A C 1
ATOM 2447 O O . PHE A 1 308 ? 2.290 -17.583 6.679 1.00 97.19 308 PHE A O 1
ATOM 2454 N N . GLY A 1 309 ? 2.570 -19.634 7.533 1.00 97.62 309 GLY A N 1
ATOM 2455 C CA . GLY A 1 309 ? 3.209 -19.184 8.767 1.00 97.62 309 GLY A CA 1
ATOM 2456 C C . GLY A 1 309 ? 4.734 -19.258 8.703 1.00 97.62 309 GLY A C 1
ATOM 2457 O O . GLY A 1 309 ? 5.285 -20.152 8.061 1.00 97.62 309 GLY A O 1
ATOM 2458 N N . THR A 1 310 ? 5.414 -18.384 9.444 1.00 97.81 310 THR A N 1
ATOM 2459 C CA . THR A 1 310 ? 6.851 -18.489 9.753 1.00 97.81 310 THR A CA 1
ATOM 2460 C C . THR A 1 310 ? 7.109 -18.183 11.228 1.00 97.81 310 THR A C 1
ATOM 2462 O O . THR A 1 310 ? 6.292 -17.545 11.907 1.00 97.81 310 THR A O 1
ATOM 2465 N N . THR A 1 311 ? 8.273 -18.593 11.731 1.00 97.44 311 THR A N 1
ATOM 2466 C CA . THR A 1 311 ? 8.821 -17.991 12.953 1.00 97.44 311 THR A CA 1
ATOM 2467 C C . THR A 1 311 ? 9.353 -16.585 12.657 1.00 97.44 311 THR A C 1
ATOM 2469 O O . THR A 1 311 ? 9.573 -16.226 11.492 1.00 97.44 311 THR A O 1
ATOM 2472 N N . LEU A 1 312 ? 9.567 -15.776 13.698 1.00 97.12 312 LEU A N 1
ATOM 2473 C CA . LEU A 1 312 ? 10.243 -14.480 13.561 1.00 97.12 312 LEU A CA 1
ATOM 2474 C C . LEU A 1 312 ? 11.654 -14.645 12.979 1.00 97.12 312 LEU A C 1
ATOM 2476 O O . LEU A 1 312 ? 12.065 -13.890 12.104 1.00 97.12 312 LEU A O 1
ATOM 2480 N N . GLU A 1 313 ? 12.384 -15.643 13.460 1.00 95.69 313 GLU A N 1
ATOM 2481 C CA . GLU A 1 313 ? 13.766 -15.913 13.079 1.00 95.69 313 GLU A CA 1
ATOM 2482 C C . GLU A 1 313 ? 13.855 -16.244 11.583 1.00 95.69 313 GLU A C 1
ATOM 2484 O O . GLU A 1 313 ? 14.635 -15.625 10.860 1.00 95.69 313 GLU A O 1
ATOM 2489 N N . SER A 1 314 ? 12.967 -17.111 11.085 1.00 95.19 314 SER A N 1
ATOM 2490 C CA . SER A 1 314 ? 12.942 -17.442 9.660 1.00 95.19 314 SER A CA 1
ATOM 2491 C C . SER A 1 314 ? 12.487 -16.273 8.778 1.00 95.19 314 SER A C 1
ATOM 2493 O O . SER A 1 314 ? 13.024 -16.075 7.687 1.00 95.19 314 SER A O 1
ATOM 2495 N N . ALA A 1 315 ? 11.547 -15.448 9.256 1.00 95.69 315 ALA A N 1
ATOM 2496 C CA . ALA A 1 315 ? 11.162 -14.220 8.560 1.00 95.69 315 ALA A CA 1
ATOM 2497 C C . ALA A 1 315 ? 12.355 -13.259 8.401 1.00 95.69 315 ALA A C 1
ATOM 2499 O O . ALA A 1 315 ? 12.542 -12.684 7.330 1.00 95.69 315 ALA A O 1
ATOM 2500 N N . ILE A 1 316 ? 13.176 -13.099 9.446 1.00 94.69 316 ILE A N 1
ATOM 2501 C CA . ILE A 1 316 ? 14.381 -12.252 9.430 1.00 94.69 316 ILE A CA 1
ATOM 2502 C C . ILE A 1 316 ? 15.425 -12.795 8.446 1.00 94.69 316 ILE A C 1
ATOM 2504 O O . ILE A 1 316 ? 15.998 -12.021 7.674 1.00 94.69 316 ILE A O 1
ATOM 2508 N N . GLU A 1 317 ? 15.659 -14.108 8.442 1.00 91.25 317 GLU A N 1
ATOM 2509 C CA . GLU A 1 317 ? 16.585 -14.756 7.505 1.00 91.25 317 GLU A CA 1
ATOM 2510 C C . GLU A 1 317 ? 16.159 -14.518 6.049 1.00 91.25 317 GLU A C 1
ATOM 2512 O O . GLU A 1 317 ? 16.950 -14.006 5.250 1.00 91.25 317 GLU A O 1
ATOM 2517 N N . GLY A 1 318 ? 14.888 -14.769 5.717 1.00 92.31 318 GLY A N 1
ATOM 2518 C CA . GLY A 1 318 ? 14.373 -14.526 4.367 1.00 92.31 318 GLY A CA 1
ATOM 2519 C C . GLY A 1 318 ? 14.386 -13.046 3.974 1.00 92.31 318 GLY A C 1
ATOM 2520 O O . GLY A 1 318 ? 14.773 -12.702 2.855 1.00 92.31 318 GLY A O 1
ATOM 2521 N N . LEU A 1 319 ? 14.054 -12.139 4.902 1.00 92.12 319 LEU A N 1
ATOM 2522 C CA . LEU A 1 319 ? 14.112 -10.688 4.670 1.00 92.12 319 LEU A CA 1
ATOM 2523 C C . LEU A 1 319 ? 15.538 -10.175 4.462 1.00 92.12 319 LEU A C 1
ATOM 2525 O O . LEU A 1 319 ? 15.726 -9.174 3.772 1.00 92.12 319 LEU A O 1
ATOM 2529 N N . THR A 1 320 ? 16.544 -10.839 5.028 1.00 85.69 320 THR A N 1
ATOM 2530 C CA . THR A 1 320 ? 17.951 -10.489 4.792 1.00 85.69 320 THR A CA 1
ATOM 2531 C C . THR A 1 320 ? 18.341 -10.747 3.334 1.00 85.69 320 THR A C 1
ATOM 2533 O O . THR A 1 320 ? 19.126 -9.984 2.765 1.00 85.69 320 THR A O 1
ATOM 2536 N N . GLY A 1 321 ? 17.735 -11.760 2.699 1.00 70.50 321 GLY A N 1
ATOM 2537 C CA . GLY A 1 321 ? 17.756 -11.948 1.246 1.00 70.50 321 GLY A CA 1
ATOM 2538 C C . GLY A 1 321 ? 19.139 -12.213 0.647 1.00 70.50 321 GLY A C 1
ATOM 2539 O O . GLY A 1 321 ? 19.357 -11.947 -0.534 1.00 70.50 321 GLY A O 1
ATOM 2540 N N . GLY A 1 322 ? 20.094 -12.697 1.445 1.00 69.19 322 GLY A N 1
ATOM 2541 C CA . GLY A 1 322 ? 21.453 -12.963 0.989 1.00 69.19 322 GLY A CA 1
ATOM 2542 C C . GLY A 1 322 ? 22.153 -14.017 1.833 1.00 69.19 322 GLY A C 1
ATOM 2543 O O . GLY A 1 322 ? 22.051 -14.013 3.056 1.00 69.19 322 GLY A O 1
ATOM 2544 N N . ILE A 1 323 ? 22.891 -14.897 1.162 1.00 69.75 323 ILE A N 1
ATOM 2545 C CA . ILE A 1 323 ? 23.790 -15.861 1.797 1.00 69.75 323 ILE A CA 1
ATOM 2546 C C . ILE A 1 323 ? 25.170 -15.195 1.888 1.00 69.75 323 ILE A C 1
ATOM 2548 O O . ILE A 1 323 ? 25.626 -14.624 0.888 1.00 69.75 323 ILE A O 1
ATOM 2552 N N . PRO A 1 324 ? 25.841 -15.209 3.054 1.00 75.12 324 PRO A N 1
ATOM 2553 C CA . PRO A 1 324 ? 27.198 -14.692 3.149 1.00 75.12 324 PRO A CA 1
ATOM 2554 C C . PRO A 1 324 ? 28.120 -15.490 2.220 1.00 75.12 324 PRO A C 1
ATOM 2556 O O . PRO A 1 324 ? 28.081 -16.719 2.191 1.00 75.12 324 PRO A O 1
ATOM 2559 N N . VAL A 1 325 ? 28.954 -14.783 1.460 1.00 83.31 325 VAL A N 1
ATOM 2560 C CA . VAL A 1 325 ? 30.037 -15.417 0.696 1.00 83.31 325 VAL A CA 1
ATOM 2561 C C . VAL A 1 325 ? 31.121 -15.925 1.647 1.00 83.31 325 VAL A C 1
ATOM 2563 O O . VAL A 1 325 ? 31.195 -15.485 2.798 1.00 83.31 325 VAL A O 1
ATOM 2566 N N . SER A 1 326 ? 31.980 -16.832 1.178 1.00 90.50 326 SER A N 1
ATOM 2567 C CA . SER A 1 326 ? 33.128 -17.264 1.977 1.00 90.50 326 SER A CA 1
ATOM 2568 C C . SER A 1 326 ? 34.066 -16.086 2.265 1.00 90.50 326 SER A C 1
ATOM 2570 O O . SER A 1 326 ? 34.112 -15.108 1.512 1.00 90.50 326 SER A O 1
ATOM 2572 N N . LEU A 1 327 ? 34.839 -16.188 3.352 1.00 90.44 327 LEU A N 1
ATOM 2573 C CA . LEU A 1 327 ? 35.864 -15.191 3.664 1.00 90.44 327 LEU A CA 1
ATOM 2574 C C . LEU A 1 327 ? 36.848 -15.040 2.495 1.00 90.44 327 LEU A C 1
ATOM 2576 O O . LEU A 1 327 ? 37.138 -13.921 2.097 1.00 90.44 327 LEU A O 1
ATOM 2580 N N . GLU A 1 328 ? 37.264 -16.154 1.893 1.00 95.44 328 GLU A N 1
ATOM 2581 C CA . GLU A 1 328 ? 38.162 -16.180 0.734 1.00 95.44 328 GLU A CA 1
ATOM 2582 C C . GLU A 1 328 ? 37.587 -15.418 -0.469 1.00 95.44 328 GLU A C 1
ATOM 2584 O O . GLU A 1 328 ? 38.272 -14.590 -1.069 1.00 95.44 328 GLU A O 1
ATOM 2589 N N . GLU A 1 329 ? 36.312 -15.632 -0.807 1.00 92.56 329 GLU A N 1
ATOM 2590 C CA . GLU A 1 329 ? 35.673 -14.905 -1.905 1.00 92.56 329 GLU A CA 1
ATOM 2591 C C . GLU A 1 329 ? 35.548 -13.411 -1.578 1.00 92.56 329 GLU A C 1
ATOM 2593 O O . GLU A 1 329 ? 35.760 -12.552 -2.440 1.00 92.56 329 GLU A O 1
ATOM 2598 N N . PHE A 1 330 ? 35.221 -13.079 -0.328 1.00 93.62 330 PHE A N 1
ATOM 2599 C CA . PHE A 1 330 ? 35.131 -11.693 0.116 1.00 93.62 330 PHE A CA 1
ATOM 2600 C C . PHE A 1 330 ? 36.487 -10.979 0.058 1.00 93.62 330 PHE A C 1
ATOM 2602 O O . PHE A 1 330 ? 36.577 -9.882 -0.496 1.00 93.62 330 PHE A O 1
ATOM 2609 N N . GLU A 1 331 ? 37.547 -11.609 0.561 1.00 95.31 331 GLU A N 1
ATOM 2610 C CA . GLU A 1 331 ? 38.919 -11.100 0.511 1.00 95.31 331 GLU A CA 1
ATOM 2611 C C . GLU A 1 331 ? 39.429 -10.995 -0.932 1.00 95.31 331 GLU A C 1
ATOM 2613 O O . GLU A 1 331 ? 40.036 -9.985 -1.290 1.00 95.31 331 GLU A O 1
ATOM 2618 N N . GLY A 1 332 ? 39.091 -11.949 -1.805 1.00 93.69 332 GLY A N 1
ATOM 2619 C CA . GLY A 1 332 ? 39.366 -11.864 -3.242 1.00 93.69 332 GLY A CA 1
ATOM 2620 C C . GLY A 1 332 ? 38.690 -10.658 -3.907 1.00 93.69 332 GLY A C 1
ATOM 2621 O O . GLY A 1 332 ? 39.320 -9.930 -4.678 1.00 93.69 332 GLY A O 1
ATOM 2622 N N . ARG A 1 333 ? 37.426 -10.371 -3.557 1.00 94.19 333 ARG A N 1
ATOM 2623 C CA . ARG A 1 333 ? 36.705 -9.166 -4.020 1.00 94.19 333 ARG A CA 1
ATOM 2624 C C . ARG A 1 333 ? 37.332 -7.875 -3.493 1.00 94.19 333 ARG A C 1
ATOM 2626 O O . ARG A 1 333 ? 37.307 -6.867 -4.199 1.00 94.19 333 ARG A O 1
ATOM 2633 N N . ILE A 1 334 ? 37.861 -7.882 -2.267 1.00 93.31 334 ILE A N 1
ATOM 2634 C CA . ILE A 1 334 ? 38.602 -6.747 -1.699 1.00 93.31 334 ILE A CA 1
ATOM 2635 C C . ILE A 1 334 ? 39.896 -6.532 -2.488 1.00 93.31 334 ILE A C 1
ATOM 2637 O O . ILE A 1 334 ? 40.134 -5.425 -2.971 1.00 93.31 334 ILE A O 1
ATOM 2641 N N . ALA A 1 335 ? 40.693 -7.585 -2.678 1.00 91.19 335 ALA A N 1
ATOM 2642 C CA . ALA A 1 335 ? 41.955 -7.523 -3.409 1.00 91.19 335 ALA A CA 1
ATOM 2643 C C . ALA A 1 335 ? 41.760 -6.983 -4.835 1.00 91.19 335 ALA A C 1
ATOM 2645 O O . ALA A 1 335 ? 42.477 -6.073 -5.245 1.00 91.19 335 ALA A O 1
ATOM 2646 N N . GLY A 1 336 ? 40.725 -7.446 -5.545 1.00 91.94 336 GLY A N 1
ATOM 2647 C CA . GLY A 1 336 ? 40.381 -6.963 -6.887 1.00 91.94 336 GLY A CA 1
ATOM 2648 C C . GLY A 1 336 ? 39.919 -5.499 -6.969 1.00 91.94 336 GLY A C 1
ATOM 2649 O O . GLY A 1 336 ? 39.832 -4.965 -8.068 1.00 91.94 336 GLY A O 1
ATOM 2650 N N . LYS A 1 337 ? 39.609 -4.842 -5.841 1.00 87.50 337 LYS A N 1
ATOM 2651 C CA . LYS A 1 337 ? 39.274 -3.405 -5.783 1.00 87.50 337 LYS A CA 1
ATOM 2652 C C . LYS A 1 337 ? 40.422 -2.521 -5.296 1.00 87.50 337 LYS A C 1
ATOM 2654 O O . LYS A 1 337 ? 40.372 -1.314 -5.509 1.00 87.50 337 LYS A O 1
ATOM 2659 N N . ILE A 1 338 ? 41.382 -3.097 -4.574 1.00 89.19 338 ILE A N 1
ATOM 2660 C CA . ILE A 1 338 ? 42.535 -2.376 -4.014 1.00 89.19 338 ILE A CA 1
ATOM 2661 C C . ILE A 1 338 ? 43.725 -2.412 -4.981 1.00 89.19 338 ILE A C 1
ATOM 2663 O O . ILE A 1 338 ? 44.530 -1.482 -4.986 1.00 89.19 338 ILE A O 1
ATOM 2667 N N . LEU A 1 339 ? 43.843 -3.461 -5.799 1.00 64.12 339 LEU A N 1
ATOM 2668 C CA . LEU A 1 339 ? 44.847 -3.518 -6.857 1.00 64.12 339 LEU A CA 1
ATOM 2669 C C . LEU A 1 339 ? 44.441 -2.580 -8.018 1.00 64.12 339 LEU A C 1
ATOM 2671 O O . LEU A 1 339 ? 43.267 -2.589 -8.392 1.00 64.12 339 LEU A O 1
ATOM 2675 N N . PRO A 1 340 ? 45.372 -1.747 -8.527 1.00 58.34 340 PRO A N 1
ATOM 2676 C CA . PRO A 1 340 ? 45.103 -0.715 -9.534 1.00 58.34 340 PRO A CA 1
ATOM 2677 C C . PRO A 1 340 ? 44.708 -1.253 -10.912 1.00 58.34 340 PRO A C 1
ATOM 2679 O O . PRO A 1 340 ? 45.130 -2.380 -11.262 1.00 58.34 340 PRO A O 1
#

Solvent-accessible surface area (backbone atoms only — not comparable to full-atom values): 18965 Å² total; per-residue (Å²): 139,73,75,43,39,38,73,37,20,46,56,63,30,44,45,88,74,50,52,30,68,53,45,30,53,54,46,67,52,63,60,72,83,37,68,76,53,72,69,53,52,54,50,41,54,55,47,58,56,39,59,77,77,44,85,70,52,73,71,53,46,57,50,44,54,55,44,49,55,47,45,52,46,21,67,76,62,45,56,58,26,81,23,48,77,91,44,85,91,30,60,41,80,50,80,72,34,58,33,22,32,22,31,30,34,52,80,98,54,71,70,38,73,39,71,68,83,77,24,44,61,41,41,50,30,59,50,64,63,33,39,89,45,46,57,58,25,50,49,22,33,73,78,62,72,23,60,70,41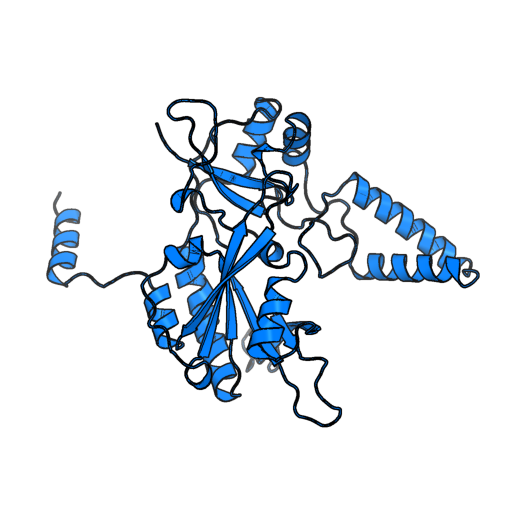,46,80,47,65,64,44,66,80,36,61,32,88,46,60,101,87,44,60,60,69,42,71,74,35,64,44,65,29,33,40,35,41,70,86,59,59,90,93,55,81,87,51,62,40,41,39,47,70,55,42,43,43,71,45,62,74,68,70,67,59,52,34,48,53,30,46,77,50,58,19,56,84,65,81,64,88,65,71,41,42,79,24,60,62,63,31,30,47,69,40,46,41,58,50,47,70,65,50,45,63,58,34,50,75,72,75,37,44,38,36,36,41,33,37,44,59,60,56,76,70,42,34,80,56,63,71,40,96,46,69,90,70,28,40,34,37,41,36,27,30,43,69,46,67,61,94,90,57,82,43,66,44,79,39,80,77,47,76,52,21,19,39,64,67,35,48,46,55,8,39,62,47,72,80,84,73,54,69,68,59,50,51,51,55,48,50,68,68,72,55,132

Radius of gyration: 23.49 Å; Cα contacts (8 Å, |Δi|>4): 625; chains: 1; bounding box: 81×54×62 Å

Secondary structure (DSSP, 8-state):
---EEEEEEETTEEGGGS-HHHHHHHHH--TTSSPPPHHHHHHHHHHHHHHHHSPPPHHHHHHHHHHHHHHHHHHHHS-B-TT--SSTTPBP-STT-EEEEEEEE-TTSSSEEPPSGGG--EE--GGGGGGGGHHHHHHIIIIIS-SS-EEEEEEEEEE---BTTB-TT-EEEEEEEEEE-TTPPTTSPPPEEEEEEEPPEEEES-THHHHHHHHHTTT-----SS-EEEEHHHHIIIIIHHHHHHHHHHHHHTT--EEEEEEHHHHTTSPP---BSSGGG-SEEEEEEEEE--TT-SSPEEEEEEEEEE-HHHHHHHHH--PPPPHHHHHHHHHHHH--

Nearest PDB structures (foldseek):
  3if2-assembly1_B  TM=4.456E-01  e=1.398E+00  Psychrobacter arcticus 273-4
  1gc3-assembly2_D  TM=3.854E-01  e=2.115E+00  Thermus thermophilus HB8
  3dsc-assembly1_A  TM=3.699E-01  e=4.561E+00  Pyrococcus furiosus
  1s8e-assembly2_B  TM=3.317E-01  e=9.835E+00  Pyrococcus furiosus DSM 3638

Foldseek 3Di:
DDKFKDFQAFLQFGLVPQDLLRLLVLLPAFPDPLDDDQVLQVLLVVLVVCVVVHDDDPVSVVSNVVSVVSVVSCVVRFRARQLDPPGPSHGDRDGSRRQWMFIWDCPPHHIDADDDLNRFIAGQDLSVCSRVPQVVLVVCCVQVVASDWDKDAFAADDFDCDDPPDDTGHRPDTQGIKTWHPPDDPPDDTDIAGEDEFGWDKDWDDCSQQSVVSNVVSRPDDDGPIHMDTPLLCRFQVPVLVNLVVPQVSCVVVVHAYEYEGEPSSLVQWADFDFDPDPSPARYKYFYWGFDDDPPDRGTDIDRPDITGGHSVRSNVRSVRDDDDDPVVVVVVVVVVVPD